Protein AF-A0A7J2U3B1-F1 (afd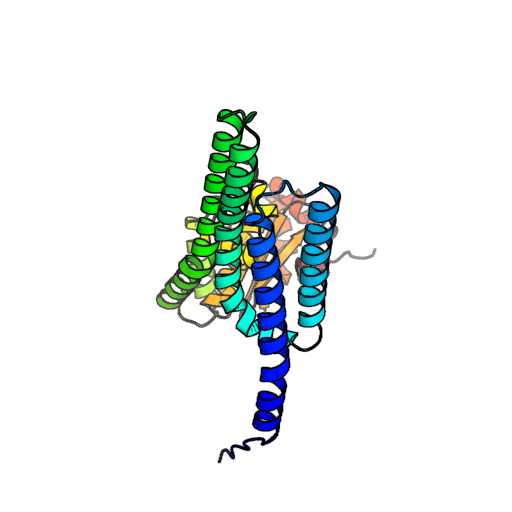b_monomer_lite)

Sequence (311 aa):
MLVYYYNEDILHSLYTCGYNSILCLVLAMSSVLLLVKCLRAKKPLSLKRVFYLVAISIGCSLVLIFGMYSWTGYFLYYAWIRISGAVSYILLITPFVVVATVFVALCKLRTLNWLLISLTLAFLIVLSTLWLELIISINYLYPKYVEEVRARYGEHCSMDIAWAAALEYNRNFHNTYGKPESKPQLYKLIPEELLDSFEAVVRAGACEDFARGLAKLLRDSLGCETRVVSFKTENHAFPEVKVNGTWYVFDLTYTTHDKPVKADEYAEYLHMQCIMNMRFCNIYNAGFNGLIDVTTREDLRAEHGFLITLN

Radius of gyration: 27.18 Å; chains: 1; bounding box: 52×64×77 Å

pLDDT: mean 79.03, std 19.78, range [26.89, 98.88]

InterPro domains:
  IPR002931 Transglutaminase-like [SM00460] (199-254)
  IPR007562 Transglutaminase-like domain [PF04473] (159-271)
  IPR038765 Papain-like cysteine peptidase superfamily [SSF54001] (169-298)

Foldseek 3Di:
DDDDDDDPVVVVVVVVVVPVVVVLVVVVVVLVVVVVVQVPDPDDDDPVVVVVSVVVVVVSVVCVVVVCPDPCVPVCVVVVVVVVVVVLVCVLCVLVVVLVVVVVVVVVVVPDDVVVSVVSVVVSVVVSVVSVVLCCQQVPVLVVLLVVLCVVQNQADDFVSLLVVLLVLLVQAAECPPHPDDDPPCLVVDPPVSLLSNLLRVRYYHQQSSQSNSQVSCCSNHVWDKFKKDQPVDGHIFMWTDHPNWIWTSRCPPQQVPHIDTQQCQLVSLVVVCVVPVVSVVVSVSLLVFMATPVPRDTCSVVNNSDDPPD

Secondary structure (DSSP, 8-state):
-------THHHHHHHHHHHHHHHHHHHHHHHHHHHHHHHH-SSPPPHHHHHHHHHHHHHHHHHHHHHTSSS-HHHHHHHHHHHHHHHHHHHHHHHHHHHHHHHHHHHTTS---HHHHHHHHHHHHHHHHHHHHHHHIIIIIHHHHHHHHHHHH-SS--HHHHHHHHHHHHHT-EE-TTSS-PPPGGGGGS-HHHHHHHHHHH-EESHHHHHHHHHHHHHHHH--EEEEEEESSSS-EEEEEEETTEEEE--TTTT-SSS-EEGGGHHHHHHHHHHH-GGGHHHHHHHHH-EEETTT--B-TTTTT------

Structure (mmCIF, N/CA/C/O backbone):
data_AF-A0A7J2U3B1-F1
#
_entry.id   AF-A0A7J2U3B1-F1
#
loop_
_atom_site.group_PDB
_atom_site.id
_atom_site.type_symbol
_atom_site.label_atom_id
_atom_site.label_alt_id
_atom_site.label_comp_id
_atom_site.label_asym_id
_atom_site.label_entity_id
_atom_site.label_seq_id
_atom_site.pdbx_PDB_ins_code
_atom_site.Cartn_x
_atom_site.Cartn_y
_atom_site.Cartn_z
_atom_site.occupancy
_atom_site.B_iso_or_equiv
_atom_site.auth_seq_id
_atom_site.auth_comp_id
_atom_site.auth_asym_id
_atom_site.auth_atom_id
_atom_site.pdbx_PDB_model_num
ATOM 1 N N . MET A 1 1 ? -7.111 -41.812 -6.763 1.00 33.47 1 MET A N 1
ATOM 2 C CA . MET A 1 1 ? -6.956 -42.830 -5.704 1.00 33.47 1 MET A CA 1
ATOM 3 C C . MET A 1 1 ? -6.296 -42.127 -4.522 1.00 33.47 1 MET A C 1
ATOM 5 O O . MET A 1 1 ? -5.095 -41.917 -4.551 1.00 33.47 1 MET A O 1
ATOM 9 N N . LEU A 1 2 ? -7.099 -41.613 -3.586 1.00 26.89 2 LEU A N 1
ATOM 10 C CA . LEU A 1 2 ? -6.647 -40.867 -2.403 1.00 26.89 2 LEU A CA 1
ATOM 11 C C . LEU A 1 2 ? -6.951 -41.734 -1.181 1.00 26.89 2 LEU A C 1
ATOM 13 O O . LEU A 1 2 ? -8.112 -42.040 -0.921 1.00 26.89 2 LEU A O 1
ATOM 17 N N . VAL A 1 3 ? -5.902 -42.171 -0.491 1.00 29.64 3 VAL A N 1
ATOM 18 C CA . VAL A 1 3 ? -5.986 -42.929 0.760 1.00 29.64 3 VAL A CA 1
ATOM 19 C C . VAL A 1 3 ? -5.893 -41.929 1.910 1.00 29.64 3 VAL A C 1
ATOM 21 O O . VAL A 1 3 ? -4.884 -41.242 2.048 1.00 29.64 3 VAL A O 1
ATOM 24 N N . TYR A 1 4 ? -6.951 -41.834 2.715 1.00 32.91 4 TYR A N 1
ATOM 25 C CA . TYR A 1 4 ? -6.947 -41.113 3.987 1.00 32.91 4 TYR A CA 1
ATOM 26 C C . TYR A 1 4 ? -6.344 -42.014 5.071 1.00 32.91 4 TYR A C 1
ATOM 28 O O . TYR A 1 4 ? -6.918 -43.048 5.404 1.00 32.91 4 TYR A O 1
ATOM 36 N N . TYR A 1 5 ? -5.209 -41.605 5.637 1.00 35.72 5 TYR A N 1
ATOM 37 C CA . TYR A 1 5 ? -4.710 -42.115 6.914 1.00 35.72 5 TYR A CA 1
ATOM 38 C C . TYR A 1 5 ? -5.288 -41.241 8.035 1.00 35.72 5 TYR A C 1
ATOM 40 O O . TYR A 1 5 ? -4.994 -40.049 8.108 1.00 35.72 5 TYR A O 1
ATOM 48 N N . TYR A 1 6 ? -6.125 -41.825 8.894 1.00 36.41 6 TYR A N 1
ATOM 49 C CA . TYR A 1 6 ? -6.551 -41.216 10.155 1.00 36.41 6 TYR A CA 1
ATOM 50 C C . TYR A 1 6 ? -5.581 -41.684 11.245 1.00 36.41 6 TYR A C 1
ATOM 52 O O . TYR A 1 6 ? -5.402 -42.886 11.426 1.00 36.41 6 TYR A O 1
ATOM 60 N N . ASN A 1 7 ? -4.913 -40.741 11.914 1.00 38.94 7 ASN A N 1
ATOM 61 C CA . ASN A 1 7 ? -3.860 -41.021 12.889 1.00 38.94 7 ASN A CA 1
ATOM 62 C C . ASN A 1 7 ? -4.439 -41.074 14.319 1.00 38.94 7 ASN A C 1
ATOM 64 O O . ASN A 1 7 ? -5.060 -40.107 14.771 1.00 38.94 7 ASN A O 1
ATOM 68 N N . GLU A 1 8 ? -4.237 -42.191 15.026 1.00 40.75 8 GLU A N 1
ATOM 69 C CA . GLU A 1 8 ? -4.731 -42.440 16.394 1.00 40.75 8 GLU A CA 1
ATOM 70 C C . GLU A 1 8 ? -4.106 -41.511 17.458 1.00 40.75 8 GLU A C 1
ATOM 72 O O . GLU A 1 8 ? -4.664 -41.339 18.544 1.00 40.75 8 GLU A O 1
ATOM 77 N N . ASP A 1 9 ? -3.023 -40.804 17.119 1.00 45.31 9 ASP A N 1
ATOM 78 C CA . ASP A 1 9 ? -2.354 -39.830 17.995 1.00 45.31 9 ASP A CA 1
ATOM 79 C C . ASP A 1 9 ? -3.251 -38.644 18.404 1.00 45.31 9 ASP A C 1
ATOM 81 O O . ASP A 1 9 ? -3.069 -38.041 19.467 1.00 45.31 9 ASP A O 1
ATOM 85 N N . ILE A 1 10 ? -4.267 -38.318 17.595 1.00 44.78 10 ILE A N 1
ATOM 86 C CA . ILE A 1 10 ? -5.185 -37.200 17.864 1.00 44.78 10 ILE A CA 1
ATOM 87 C C . ILE A 1 10 ? -6.075 -37.502 19.078 1.00 44.78 10 ILE A C 1
ATOM 89 O O . ILE A 1 10 ? -6.339 -36.609 19.885 1.00 44.78 10 ILE A O 1
ATOM 93 N N . LEU A 1 11 ? -6.496 -38.758 19.271 1.00 41.59 11 LEU A N 1
ATOM 94 C CA . LEU A 1 11 ? -7.359 -39.117 20.400 1.00 41.59 11 LEU A CA 1
ATOM 95 C C . LEU A 1 11 ? -6.595 -39.132 21.731 1.00 41.59 11 LEU A C 1
ATOM 97 O O . LEU A 1 11 ? -7.136 -38.706 22.754 1.00 41.59 11 LEU A O 1
ATOM 101 N N . HIS A 1 12 ? -5.327 -39.553 21.720 1.00 43.69 12 HIS A N 1
ATOM 102 C CA . HIS A 1 12 ? -4.487 -39.549 22.920 1.00 43.69 12 HIS A CA 1
ATOM 103 C C . HIS A 1 12 ? -4.041 -38.124 23.310 1.00 43.69 12 HIS A C 1
ATOM 105 O O . HIS A 1 12 ? -3.874 -37.824 24.496 1.00 43.69 12 HIS A O 1
ATOM 111 N N . SER A 1 13 ? -3.912 -37.218 22.332 1.00 44.34 13 SER A N 1
ATOM 112 C CA . SER A 1 13 ? -3.657 -35.788 22.557 1.00 44.34 13 SER A CA 1
ATOM 113 C C . SER A 1 13 ? -4.877 -35.059 23.135 1.00 44.34 13 SER A C 1
ATOM 115 O O . SER A 1 13 ? -4.743 -34.274 24.074 1.00 44.34 13 SER A O 1
ATOM 117 N N . LEU A 1 14 ? -6.090 -35.374 22.665 1.00 40.50 14 LEU A N 1
ATOM 118 C CA . LEU A 1 14 ? -7.329 -34.796 23.203 1.00 40.50 14 LEU A CA 1
ATOM 119 C C . LEU A 1 14 ? -7.565 -35.178 24.676 1.00 40.50 14 LEU A C 1
ATOM 121 O O . LEU A 1 14 ? -8.059 -34.357 25.451 1.00 40.50 14 LEU A O 1
ATOM 125 N N . TYR A 1 15 ? -7.152 -36.383 25.085 1.00 38.81 15 TYR A N 1
ATOM 126 C CA . TYR A 1 15 ? -7.323 -36.870 26.458 1.00 38.81 15 TYR A CA 1
ATOM 127 C C . TYR A 1 15 ? -6.401 -36.187 27.481 1.00 38.81 15 TYR A C 1
ATOM 129 O O . TYR A 1 15 ? -6.798 -35.981 28.629 1.00 38.81 15 TYR A O 1
ATOM 137 N N . THR A 1 16 ? -5.197 -35.772 27.082 1.00 44.34 16 THR A N 1
ATOM 138 C CA . THR A 1 16 ? -4.272 -35.023 27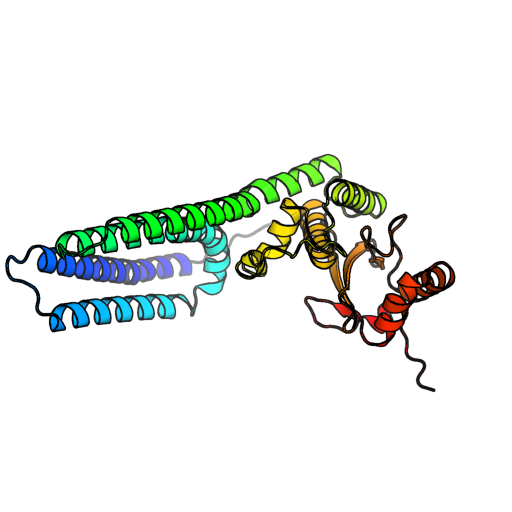.955 1.00 44.34 16 THR A CA 1
ATOM 139 C C . THR A 1 16 ? -4.530 -33.509 27.930 1.00 44.34 16 THR A C 1
ATOM 141 O O . THR A 1 16 ? -4.183 -32.806 28.882 1.00 44.34 16 THR A O 1
ATOM 144 N N . CYS A 1 17 ? -5.231 -33.005 26.906 1.00 41.72 17 CYS A N 1
ATOM 145 C CA . CYS A 1 17 ? -5.584 -31.590 26.729 1.00 41.72 17 CYS A CA 1
ATOM 146 C C . CYS A 1 17 ? -6.664 -31.082 27.710 1.00 41.72 17 CYS A C 1
ATOM 148 O O . CYS A 1 17 ? -6.666 -29.905 28.091 1.00 41.72 17 CYS A O 1
ATOM 150 N N . GLY A 1 18 ? -7.571 -31.961 28.152 1.00 45.34 18 GLY A N 1
ATOM 151 C CA . GLY A 1 18 ? -8.643 -31.609 29.092 1.00 45.34 18 GLY A CA 1
ATOM 152 C C . GLY A 1 18 ? -8.153 -31.334 30.518 1.00 45.34 18 GLY A C 1
ATOM 153 O O . GLY A 1 18 ? -8.719 -30.501 31.222 1.00 45.34 18 GLY A O 1
ATOM 154 N N . TYR A 1 19 ? -7.063 -31.975 30.948 1.00 44.53 19 TYR A N 1
ATOM 155 C CA . TYR A 1 19 ? -6.607 -31.893 32.341 1.00 44.53 19 TYR A CA 1
ATOM 156 C C . TYR A 1 19 ? -6.008 -30.522 32.706 1.00 44.53 19 TYR A C 1
ATOM 158 O O . TYR A 1 19 ? -6.269 -30.004 33.792 1.00 44.53 19 TYR A O 1
ATOM 166 N N . ASN A 1 20 ? -5.266 -29.888 31.790 1.00 53.41 20 ASN A N 1
ATOM 167 C CA . ASN A 1 20 ? -4.613 -28.597 32.052 1.00 53.41 20 ASN A CA 1
ATOM 168 C C . ASN A 1 20 ? -5.570 -27.403 31.945 1.00 53.41 20 ASN A C 1
ATOM 170 O O . ASN A 1 20 ? -5.487 -26.461 32.732 1.00 53.41 20 ASN A O 1
ATOM 174 N N . SER A 1 21 ? -6.526 -27.454 31.018 1.00 48.09 21 SER A N 1
ATOM 175 C CA . SER A 1 21 ? -7.525 -26.395 30.838 1.00 48.09 21 SER A CA 1
ATOM 176 C C . SER A 1 21 ? -8.550 -26.374 31.981 1.00 48.09 21 SER A C 1
ATOM 178 O O . SER A 1 21 ? -8.902 -25.296 32.467 1.00 48.09 21 SER A O 1
ATOM 180 N N . ILE A 1 22 ? -8.939 -27.544 32.504 1.00 55.19 22 ILE A N 1
ATOM 181 C CA . ILE A 1 22 ? -9.767 -27.651 33.715 1.00 55.19 22 ILE A CA 1
ATOM 182 C C . ILE A 1 22 ? -9.009 -27.130 34.943 1.00 55.19 22 ILE A C 1
ATOM 184 O O . ILE A 1 22 ? -9.582 -26.381 35.733 1.00 55.19 22 ILE A O 1
ATOM 188 N N . LEU A 1 23 ? -7.718 -27.444 35.093 1.00 58.44 23 LEU A N 1
ATOM 189 C CA . LEU A 1 23 ? -6.915 -26.954 36.218 1.00 58.44 23 LEU A CA 1
ATOM 190 C C . LEU A 1 23 ? -6.775 -25.420 36.205 1.00 58.44 23 LEU A C 1
ATOM 192 O O . LEU A 1 23 ? -6.950 -24.780 37.243 1.00 58.44 23 LEU A O 1
ATOM 196 N N . CYS A 1 24 ? -6.543 -24.811 35.038 1.00 53.81 24 CYS A N 1
ATOM 197 C CA . CYS A 1 24 ? -6.508 -23.353 34.890 1.00 53.81 24 CYS A CA 1
ATOM 198 C C . CYS A 1 24 ? -7.862 -22.699 35.206 1.00 53.81 24 CYS A C 1
ATOM 200 O O . CYS A 1 24 ? -7.901 -21.681 35.901 1.00 53.81 24 CYS A O 1
ATOM 202 N N . LEU A 1 25 ? -8.972 -23.301 34.762 1.00 57.72 25 LEU A N 1
ATOM 203 C CA . LEU A 1 25 ? -10.320 -22.822 35.077 1.00 57.72 25 LEU A CA 1
ATOM 204 C C . LEU A 1 25 ? -10.603 -22.912 36.585 1.00 57.72 25 LEU A C 1
ATOM 206 O O . LEU A 1 25 ? -11.119 -21.965 37.175 1.00 57.72 25 LEU A O 1
ATOM 210 N N . VAL A 1 26 ? -10.208 -24.013 37.233 1.00 65.25 26 VAL A N 1
ATOM 211 C CA . VAL A 1 26 ? -10.354 -24.211 38.683 1.00 65.25 26 VAL A CA 1
ATOM 212 C C . VAL A 1 26 ? -9.531 -23.187 39.464 1.00 65.25 26 VAL A C 1
ATOM 214 O O . VAL A 1 26 ? -10.033 -22.628 40.440 1.00 65.25 26 VAL A O 1
ATOM 217 N N . LEU A 1 27 ? -8.305 -22.879 39.036 1.00 62.38 27 LEU A N 1
ATOM 218 C CA . LEU A 1 27 ? -7.456 -21.875 39.686 1.00 62.38 27 LEU A CA 1
ATOM 219 C C . LEU A 1 27 ? -7.995 -20.446 39.501 1.00 62.38 27 LEU A C 1
ATOM 221 O O . LEU A 1 27 ? -8.006 -19.675 40.462 1.00 62.38 27 LEU A O 1
ATOM 225 N N . ALA A 1 28 ? -8.516 -20.112 38.316 1.00 58.88 28 ALA A N 1
ATOM 226 C CA . ALA A 1 28 ? -9.172 -18.831 38.045 1.00 58.88 28 ALA A CA 1
ATOM 227 C C . ALA A 1 28 ? -10.485 -18.672 38.833 1.00 58.88 28 ALA A C 1
ATOM 229 O O . ALA A 1 28 ? -10.741 -17.634 39.441 1.00 58.88 28 ALA A O 1
ATOM 230 N N . MET A 1 29 ? -11.308 -19.719 38.906 1.00 62.16 29 MET A N 1
ATOM 231 C CA . MET A 1 29 ? -12.520 -19.698 39.727 1.00 62.16 29 MET A CA 1
ATOM 232 C C . MET A 1 29 ? -12.192 -19.621 41.221 1.00 62.16 29 MET A C 1
ATOM 234 O O . MET A 1 29 ? -12.875 -18.918 41.965 1.00 62.16 29 MET A O 1
ATOM 238 N N . SER A 1 30 ? -11.123 -20.287 41.665 1.00 68.06 30 SER A N 1
ATOM 239 C CA . SER A 1 30 ? -10.665 -20.252 43.058 1.00 68.06 30 SER A CA 1
ATOM 240 C C . SER A 1 30 ? -10.160 -18.868 43.464 1.00 68.06 30 SER A C 1
ATOM 242 O O . SER A 1 30 ? -10.481 -18.414 44.563 1.00 68.06 30 SER A O 1
ATOM 244 N N . SER A 1 31 ? -9.435 -18.162 42.587 1.00 59.78 31 SER A N 1
ATOM 245 C CA . SER A 1 31 ? -8.965 -16.795 42.846 1.00 59.78 31 SER A CA 1
ATOM 246 C C . SER A 1 31 ? -10.115 -15.782 42.860 1.00 59.78 31 SER A C 1
ATOM 248 O O . SER A 1 31 ? -10.170 -14.942 43.761 1.00 59.78 31 SER A O 1
ATOM 250 N N . VAL A 1 32 ? -11.101 -15.918 41.964 1.00 62.00 32 VAL A N 1
ATOM 251 C CA . VAL A 1 32 ? -12.338 -15.113 41.974 1.00 62.00 32 VAL A CA 1
ATOM 252 C C . VAL A 1 32 ? -13.172 -15.386 43.229 1.00 62.00 32 VAL A C 1
ATOM 254 O O . VAL A 1 32 ? -13.635 -14.449 43.878 1.00 62.00 32 VAL A O 1
ATOM 257 N N . LEU A 1 33 ? -13.328 -16.648 43.638 1.00 68.00 33 LEU A N 1
ATOM 258 C CA . LEU A 1 33 ? -14.027 -17.010 44.876 1.00 68.00 33 LEU A CA 1
ATOM 259 C C . LEU A 1 33 ? -13.315 -16.464 46.118 1.00 68.00 33 LEU A C 1
ATOM 261 O O . LEU A 1 33 ? -13.983 -16.008 47.050 1.00 68.00 33 LEU A O 1
ATOM 265 N N . LEU A 1 34 ? -11.978 -16.468 46.134 1.00 66.50 34 LEU A N 1
ATOM 266 C CA . LEU A 1 34 ? -11.189 -15.842 47.195 1.00 66.50 34 LEU A CA 1
ATOM 267 C C . LEU A 1 34 ? -11.413 -14.328 47.227 1.00 66.50 34 LEU A C 1
ATOM 269 O O . LEU A 1 34 ? -11.663 -13.777 48.298 1.00 66.50 34 LEU A O 1
ATOM 273 N N . LEU A 1 35 ? -11.410 -13.673 46.063 1.00 59.75 35 LEU A N 1
ATOM 274 C CA . LEU A 1 35 ? -11.682 -12.244 45.929 1.00 59.75 35 LEU A CA 1
ATOM 275 C C . LEU A 1 35 ? -13.090 -11.897 46.441 1.00 59.75 35 LEU A C 1
ATOM 277 O O . LEU A 1 35 ? -13.248 -10.987 47.252 1.00 59.75 35 LEU A O 1
ATOM 281 N N . VAL A 1 36 ? -14.110 -12.668 46.052 1.00 67.00 36 VAL A N 1
ATOM 282 C CA . VAL A 1 36 ? -15.505 -12.486 46.492 1.00 67.00 36 VAL A CA 1
ATOM 283 C C . VAL A 1 36 ? -15.655 -12.715 47.998 1.00 67.00 36 VAL A C 1
ATOM 285 O O . VAL A 1 36 ? -16.331 -11.936 48.674 1.00 67.00 36 VAL A O 1
ATOM 288 N N . LYS A 1 37 ? -15.003 -13.742 48.562 1.00 69.75 37 LYS A N 1
ATOM 289 C CA . LYS A 1 37 ? -14.991 -13.981 50.016 1.00 69.75 37 LYS A CA 1
ATOM 290 C C . LYS A 1 37 ? -14.299 -12.845 50.769 1.00 69.75 37 LYS A C 1
ATOM 292 O O . LYS A 1 37 ? -14.806 -12.408 51.800 1.00 69.75 37 LYS A O 1
ATOM 297 N N . CYS A 1 38 ? -13.196 -12.324 50.237 1.00 59.78 38 CYS A N 1
ATOM 298 C CA . CYS A 1 38 ? -12.503 -11.163 50.787 1.00 59.78 38 CYS A CA 1
ATOM 299 C C . CYS A 1 38 ? -13.372 -9.896 50.732 1.00 59.78 38 CYS A C 1
ATOM 301 O O . CYS A 1 38 ? -13.425 -9.162 51.714 1.00 59.78 38 CYS A O 1
ATOM 303 N N . LEU A 1 39 ? -14.110 -9.673 49.642 1.00 58.22 39 LEU A N 1
ATOM 304 C CA . LEU A 1 39 ? -15.015 -8.528 49.486 1.00 58.22 39 LEU A CA 1
ATOM 305 C C . LEU A 1 39 ? -16.266 -8.606 50.378 1.00 58.22 39 LEU A C 1
ATOM 307 O O . LEU A 1 39 ? -16.822 -7.565 50.727 1.00 58.22 39 LEU A O 1
ATOM 311 N N . ARG A 1 40 ? -16.706 -9.813 50.762 1.00 65.94 40 ARG A N 1
ATOM 312 C CA . ARG A 1 40 ? -17.825 -10.032 51.702 1.00 65.94 40 ARG A CA 1
ATOM 313 C C . ARG A 1 40 ? -17.421 -9.979 53.176 1.00 65.94 40 ARG A C 1
ATOM 315 O O . ARG A 1 40 ? -18.297 -9.969 54.042 1.00 65.94 40 ARG A O 1
ATOM 322 N N . ALA A 1 41 ? -16.129 -9.957 53.493 1.00 69.00 41 ALA A N 1
ATOM 323 C CA . ALA A 1 41 ? -15.685 -9.865 54.876 1.00 69.00 41 ALA A CA 1
ATOM 324 C C . ALA A 1 41 ? -16.062 -8.491 55.461 1.00 69.00 41 ALA A C 1
ATOM 326 O O . ALA A 1 41 ? -15.639 -7.453 54.964 1.00 69.00 41 ALA A O 1
ATOM 327 N N . LYS A 1 42 ? -16.834 -8.477 56.558 1.00 64.94 42 LYS A N 1
ATOM 328 C CA . LYS A 1 42 ? -17.270 -7.242 57.248 1.00 64.94 42 LYS A CA 1
ATOM 329 C C . LYS A 1 42 ? -16.123 -6.428 57.867 1.00 64.94 42 LYS A C 1
ATOM 331 O O . LYS A 1 42 ? -16.347 -5.302 58.298 1.00 64.94 42 LYS A O 1
ATOM 336 N N . LYS A 1 43 ? -14.911 -6.987 57.949 1.00 69.38 43 LYS A N 1
ATOM 337 C CA . LYS A 1 43 ? -13.733 -6.281 58.464 1.00 69.38 43 LYS A CA 1
ATOM 338 C C . LYS A 1 43 ? -12.968 -5.634 57.306 1.00 69.38 43 LYS A C 1
ATOM 340 O O . LYS A 1 43 ? -12.738 -6.319 56.309 1.00 69.38 43 LYS A O 1
ATOM 345 N N . PRO A 1 44 ? -12.530 -4.369 57.440 1.00 65.38 44 PRO A N 1
ATOM 346 C CA . PRO A 1 44 ? -11.702 -3.733 56.426 1.00 65.38 44 PRO A CA 1
ATOM 347 C C . PRO A 1 44 ? -10.436 -4.569 56.204 1.00 65.38 44 PRO A C 1
ATOM 349 O O . PRO A 1 44 ? -9.729 -4.924 57.151 1.00 65.38 44 PRO A O 1
ATOM 352 N N . LEU A 1 45 ? -10.182 -4.937 54.947 1.00 68.25 45 LEU A N 1
ATOM 353 C CA . LEU A 1 45 ? -8.958 -5.628 54.552 1.00 68.25 45 LEU A CA 1
ATOM 354 C C . LEU A 1 45 ? -7.769 -4.714 54.836 1.00 68.25 45 LEU A C 1
ATOM 356 O O . LEU A 1 45 ? -7.763 -3.551 54.438 1.00 68.25 45 LEU A O 1
ATOM 360 N N . SER A 1 46 ? -6.745 -5.242 55.507 1.00 79.38 46 SER A N 1
ATOM 361 C CA . SER A 1 46 ? -5.502 -4.496 55.657 1.00 79.38 46 SER A CA 1
ATOM 362 C C . SER A 1 46 ? -4.855 -4.296 54.286 1.00 79.38 46 SER A C 1
ATOM 364 O O . SER A 1 46 ? -4.864 -5.200 53.447 1.00 79.38 46 SER A O 1
ATOM 366 N N . LEU A 1 47 ? -4.252 -3.125 54.073 1.00 64.56 47 LEU A N 1
ATOM 367 C CA . LEU A 1 47 ? -3.596 -2.748 52.817 1.00 64.56 47 LEU A CA 1
ATOM 368 C C . LEU A 1 47 ? -2.602 -3.821 52.325 1.00 64.56 47 LEU A C 1
ATOM 370 O O . LEU A 1 47 ? -2.533 -4.118 51.137 1.00 64.56 47 LEU A O 1
ATOM 374 N N . LYS A 1 48 ? -1.906 -4.486 53.260 1.00 68.06 48 LYS A N 1
ATOM 375 C CA . LYS A 1 48 ? -0.991 -5.602 52.973 1.00 68.06 48 LYS A CA 1
ATOM 376 C C . LYS A 1 48 ? -1.691 -6.773 52.274 1.00 68.06 48 LYS A C 1
ATOM 378 O O . LYS A 1 48 ? -1.144 -7.328 51.330 1.00 68.06 48 LYS A O 1
ATOM 383 N N . ARG A 1 49 ? -2.903 -7.144 52.700 1.00 70.69 49 ARG A N 1
ATOM 384 C CA . ARG A 1 49 ? -3.662 -8.252 52.089 1.00 70.69 49 ARG A CA 1
ATOM 385 C C . ARG A 1 49 ? -4.143 -7.911 50.683 1.00 70.69 49 ARG A C 1
ATOM 387 O O . ARG A 1 49 ? -4.166 -8.794 49.835 1.00 70.69 49 ARG A O 1
ATOM 394 N N . VAL A 1 50 ? -4.475 -6.645 50.431 1.00 68.75 50 VAL A N 1
ATOM 395 C CA . VAL A 1 50 ? -4.826 -6.169 49.084 1.00 68.75 50 VAL A CA 1
ATOM 396 C C . VAL A 1 50 ? -3.617 -6.282 48.156 1.00 68.75 50 VAL A C 1
ATOM 398 O O . VAL A 1 50 ? -3.738 -6.856 47.080 1.00 68.75 50 VAL A O 1
ATOM 401 N N . PHE A 1 51 ? -2.439 -5.843 48.606 1.00 67.56 51 PHE A N 1
ATOM 402 C CA . PHE A 1 51 ? -1.196 -5.979 47.840 1.00 67.56 51 PHE A CA 1
ATOM 403 C C . PHE A 1 51 ? -0.854 -7.436 47.506 1.00 67.56 51 PHE A C 1
ATOM 405 O O . PHE A 1 51 ? -0.522 -7.733 46.363 1.00 67.56 51 PHE A O 1
ATOM 412 N N . TYR A 1 52 ? -0.994 -8.357 48.466 1.00 72.94 52 TYR A N 1
ATOM 413 C CA . TYR A 1 52 ? -0.764 -9.785 48.216 1.00 72.94 52 TYR A CA 1
ATOM 414 C C . TYR A 1 52 ? -1.736 -10.369 47.187 1.00 72.94 52 TYR A C 1
ATOM 416 O O . TYR A 1 52 ? -1.318 -11.123 46.313 1.00 72.94 52 TYR A O 1
ATOM 424 N N . LEU A 1 53 ? -3.019 -10.005 47.254 1.00 66.94 53 LEU A N 1
ATOM 425 C CA . LEU A 1 53 ? -4.018 -10.478 46.292 1.00 66.94 53 LEU A CA 1
ATOM 426 C C . LEU A 1 53 ? -3.745 -9.951 44.878 1.00 66.94 53 LEU A C 1
ATOM 428 O O . LEU A 1 53 ? -3.857 -10.707 43.915 1.00 66.94 53 LEU A O 1
ATOM 432 N N . VAL A 1 54 ? -3.330 -8.688 44.756 1.00 67.62 54 VAL A N 1
ATOM 433 C CA . VAL A 1 54 ? -2.940 -8.091 43.470 1.00 67.62 54 VAL A CA 1
ATOM 434 C C . VAL A 1 54 ? -1.687 -8.770 42.912 1.00 67.62 54 VAL A C 1
ATOM 436 O O . VAL A 1 54 ? -1.678 -9.160 41.748 1.00 67.62 54 VAL A O 1
ATOM 439 N N . ALA A 1 55 ? -0.662 -8.993 43.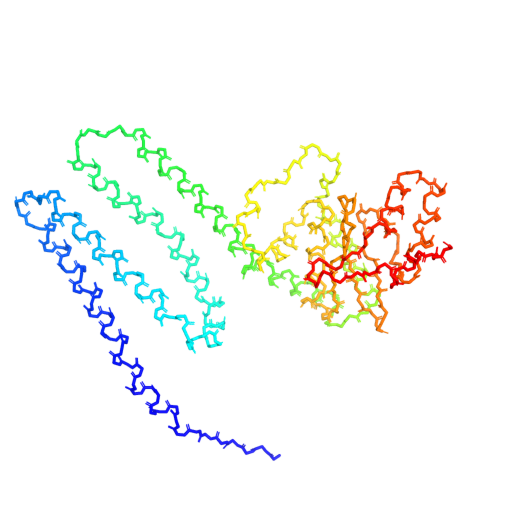738 1.00 68.88 55 ALA A N 1
ATOM 440 C CA . ALA A 1 55 ? 0.574 -9.651 43.314 1.00 68.88 55 ALA A CA 1
ATOM 441 C C . ALA A 1 55 ? 0.342 -11.097 42.840 1.00 68.88 55 ALA A C 1
ATOM 443 O O . ALA A 1 55 ? 0.869 -11.494 41.803 1.00 68.88 55 ALA A O 1
ATOM 444 N N . ILE A 1 56 ? -0.494 -11.866 43.549 1.00 72.38 56 ILE A N 1
ATOM 445 C CA . ILE A 1 56 ? -0.869 -13.232 43.146 1.00 72.38 56 ILE A CA 1
ATOM 446 C C . ILE A 1 56 ? -1.649 -13.208 41.826 1.00 72.38 56 ILE A C 1
ATOM 448 O O . ILE A 1 56 ? -1.365 -14.003 40.935 1.00 72.38 56 ILE A O 1
ATOM 452 N N . SER A 1 57 ? -2.583 -12.266 41.661 1.00 65.69 57 SER A N 1
ATOM 453 C CA . SER A 1 57 ? -3.346 -12.117 40.416 1.00 65.69 57 SER A CA 1
ATOM 454 C C . SER A 1 57 ? -2.442 -11.812 39.217 1.00 65.69 57 SER A C 1
ATOM 456 O O . SER A 1 57 ? -2.614 -12.404 38.150 1.00 65.69 57 SER A O 1
ATOM 458 N N . ILE A 1 58 ? -1.465 -10.917 39.387 1.00 66.00 58 ILE A N 1
ATOM 459 C CA . ILE A 1 58 ? -0.498 -10.565 38.339 1.00 66.00 58 ILE A CA 1
ATOM 460 C C . ILE A 1 58 ? 0.403 -11.766 38.024 1.00 66.00 58 ILE A C 1
ATOM 462 O O . ILE A 1 58 ? 0.561 -12.117 36.857 1.00 66.00 58 ILE A O 1
ATOM 466 N N . GLY A 1 59 ? 0.930 -12.448 39.046 1.00 71.06 59 GLY A N 1
ATOM 467 C CA . GLY A 1 59 ? 1.783 -13.627 38.873 1.00 71.06 59 GLY A CA 1
ATOM 468 C C . GLY A 1 59 ? 1.083 -14.768 38.130 1.00 71.06 59 GLY A C 1
ATOM 469 O O . GLY A 1 59 ? 1.636 -15.312 37.177 1.00 71.06 59 GLY A O 1
ATOM 470 N N . CYS A 1 60 ? -0.164 -15.084 38.495 1.00 64.62 60 CYS A N 1
ATOM 471 C CA . CYS A 1 60 ? -0.960 -16.092 37.791 1.00 64.62 60 CYS A CA 1
ATOM 472 C C . CYS A 1 60 ? -1.242 -15.698 36.333 1.00 64.62 60 CYS A C 1
ATOM 474 O O . CYS A 1 60 ? -1.215 -16.559 35.456 1.00 64.62 60 CYS A O 1
ATOM 476 N N . SER A 1 61 ? -1.465 -14.409 36.061 1.00 62.47 61 SER A N 1
ATOM 477 C CA . SER A 1 61 ? -1.704 -13.913 34.699 1.00 62.47 61 SER A CA 1
ATOM 478 C C . SER A 1 61 ? -0.458 -14.051 33.820 1.00 62.47 61 SER A C 1
ATOM 480 O O . SER A 1 61 ? -0.558 -14.485 32.677 1.00 62.47 61 SER A O 1
ATOM 482 N N . LEU A 1 62 ? 0.728 -13.757 34.358 1.00 63.34 62 LEU A N 1
ATOM 483 C CA . LEU A 1 62 ? 1.988 -13.871 33.619 1.00 63.34 62 LEU A CA 1
ATOM 484 C C . LEU A 1 62 ? 2.346 -15.329 33.298 1.00 63.34 62 LEU A C 1
ATOM 486 O O . LEU A 1 62 ? 2.753 -15.619 32.178 1.00 63.34 62 LEU A O 1
ATOM 490 N N . VAL A 1 63 ? 2.140 -16.261 34.233 1.00 65.44 63 VAL A N 1
ATOM 491 C CA . VAL A 1 63 ? 2.389 -17.696 33.990 1.00 65.44 63 VAL A CA 1
ATOM 492 C C . VAL A 1 63 ? 1.480 -18.248 32.886 1.00 65.44 63 VAL A C 1
ATOM 494 O O . VAL A 1 63 ? 1.939 -19.034 32.059 1.00 65.44 63 VAL A O 1
ATOM 497 N N . LEU A 1 64 ? 0.222 -17.799 32.821 1.00 57.56 64 LEU A N 1
ATOM 498 C CA . LEU A 1 64 ? -0.698 -18.156 31.735 1.00 57.56 64 LEU A CA 1
ATOM 499 C C . LEU A 1 64 ? -0.227 -17.603 30.387 1.00 57.56 64 LEU A C 1
ATOM 501 O O . LEU A 1 64 ? -0.232 -18.331 29.400 1.00 57.56 64 LEU A O 1
ATOM 505 N N . ILE A 1 65 ? 0.235 -16.350 30.356 1.00 56.53 65 ILE A N 1
ATOM 506 C CA . ILE A 1 65 ? 0.761 -15.724 29.138 1.00 56.53 65 ILE A CA 1
ATOM 507 C C . ILE A 1 65 ? 1.976 -16.504 28.625 1.00 56.53 65 ILE A C 1
ATOM 509 O O . ILE A 1 65 ? 1.986 -16.904 27.468 1.00 56.53 65 ILE A O 1
ATOM 513 N N . PHE A 1 66 ? 2.963 -16.800 29.474 1.00 56.22 66 PHE A N 1
ATOM 514 C CA . PHE A 1 66 ? 4.185 -17.490 29.042 1.00 56.22 66 PHE A CA 1
ATOM 515 C C . PHE A 1 66 ? 3.976 -18.976 28.714 1.00 56.22 66 PHE A C 1
ATOM 517 O O . PHE A 1 66 ? 4.608 -19.490 27.793 1.00 56.22 66 PHE A O 1
ATOM 524 N N . GLY A 1 67 ? 3.065 -19.667 29.408 1.00 57.41 67 GLY A N 1
ATOM 525 C CA . GLY A 1 67 ? 2.742 -21.071 29.130 1.00 57.41 67 GLY A CA 1
ATOM 526 C C . GLY A 1 67 ? 2.042 -21.294 27.784 1.00 57.41 67 GLY A C 1
ATOM 527 O O . GLY A 1 67 ? 2.158 -22.369 27.204 1.00 57.41 67 GLY A O 1
ATOM 528 N N . MET A 1 68 ? 1.358 -20.276 27.252 1.00 51.38 68 MET A N 1
ATOM 529 C CA . MET A 1 68 ? 0.639 -20.349 25.974 1.00 51.38 68 MET A CA 1
ATOM 530 C C . MET A 1 68 ? 1.529 -20.145 24.736 1.00 51.38 68 MET A C 1
ATOM 532 O O . MET A 1 68 ? 1.043 -20.320 23.618 1.00 51.38 68 MET A O 1
ATOM 536 N N . TYR A 1 69 ? 2.811 -19.800 24.899 1.00 48.53 69 TYR A N 1
ATOM 537 C CA . TYR A 1 69 ? 3.672 -19.391 23.781 1.00 48.53 69 TYR A CA 1
ATOM 538 C C . TYR A 1 69 ? 4.489 -20.513 23.113 1.00 48.53 69 TYR A C 1
ATOM 540 O O . TYR A 1 69 ? 4.972 -20.293 22.006 1.00 48.53 69 TYR A O 1
ATOM 548 N N . SER A 1 70 ? 4.675 -21.700 23.711 1.00 59.44 70 SER A N 1
ATOM 549 C CA . SER A 1 70 ? 5.752 -22.596 23.238 1.00 59.44 70 SER A CA 1
ATOM 550 C C . SER A 1 70 ? 5.386 -23.646 22.181 1.00 59.44 70 SER A C 1
ATOM 552 O O . SER A 1 70 ? 6.272 -24.011 21.421 1.00 59.44 70 SER A O 1
ATOM 554 N N . TRP A 1 71 ? 4.140 -24.116 22.048 1.00 47.94 71 TRP A N 1
ATOM 555 C CA . TRP A 1 71 ? 3.801 -25.186 21.070 1.00 47.94 71 TRP A CA 1
ATOM 556 C C . TRP A 1 71 ? 2.487 -24.977 20.307 1.00 47.94 71 TRP A C 1
ATOM 558 O O . TRP A 1 71 ? 2.132 -25.691 19.374 1.00 47.94 71 TRP A O 1
ATOM 568 N N . THR A 1 72 ? 1.786 -23.923 20.678 1.00 49.69 72 THR A N 1
ATOM 569 C CA . THR A 1 72 ? 0.477 -23.520 20.197 1.00 49.69 72 THR A CA 1
ATOM 570 C C . THR A 1 72 ? 0.559 -22.606 18.972 1.00 49.69 72 THR A C 1
ATOM 572 O O . THR A 1 72 ? -0.471 -22.292 18.402 1.00 49.69 72 THR A O 1
ATOM 575 N N . GLY A 1 73 ? 1.746 -22.176 18.533 1.00 50.19 73 GLY A N 1
ATOM 576 C CA . GLY A 1 73 ? 1.905 -21.085 17.558 1.00 50.19 73 GLY A CA 1
ATOM 577 C C . GLY A 1 73 ? 1.241 -21.314 16.194 1.00 50.19 73 GLY A C 1
ATOM 578 O O . GLY A 1 73 ? 0.701 -20.377 15.618 1.00 50.19 73 GLY A O 1
ATOM 579 N N . TYR A 1 74 ? 1.201 -22.553 15.699 1.00 43.28 74 TYR A N 1
ATOM 580 C CA . TYR A 1 74 ? 0.674 -22.839 14.358 1.00 43.28 74 TYR A CA 1
ATOM 581 C C . TYR A 1 74 ? -0.855 -23.017 14.335 1.00 43.28 74 TYR A C 1
ATOM 583 O O . TYR A 1 74 ? -1.539 -22.490 13.462 1.00 43.28 74 TYR A O 1
ATOM 591 N N . PHE A 1 75 ? -1.419 -23.699 15.339 1.00 48.22 75 PHE A N 1
ATOM 592 C CA . PHE A 1 75 ? -2.874 -23.843 15.487 1.00 48.22 75 PHE A CA 1
ATOM 593 C C . PHE A 1 75 ? -3.507 -22.579 16.093 1.00 48.22 75 PHE A C 1
ATOM 595 O O . PHE A 1 75 ? -4.614 -22.190 15.716 1.00 48.22 75 PHE A O 1
ATOM 602 N N . LEU A 1 76 ? -2.773 -21.875 16.967 1.00 49.97 76 LEU A N 1
ATOM 603 C CA . LEU A 1 76 ? -3.134 -20.529 17.384 1.00 49.97 76 LEU A CA 1
ATOM 604 C C . LEU A 1 76 ? -3.028 -19.547 16.238 1.00 49.97 76 LEU A C 1
ATOM 606 O O . LEU A 1 76 ? -3.832 -18.662 16.276 1.00 49.97 76 LEU A O 1
ATOM 610 N N . TYR A 1 77 ? -2.191 -19.650 15.207 1.00 46.88 77 TYR A N 1
ATOM 611 C CA . TYR A 1 77 ? -2.234 -18.656 14.117 1.00 46.88 77 TYR A CA 1
ATOM 612 C C . TYR A 1 77 ? -3.638 -18.542 13.480 1.00 46.88 77 TYR A C 1
ATOM 614 O O . TYR A 1 77 ? -4.212 -17.456 13.392 1.00 46.88 77 TYR A O 1
ATOM 622 N N . TYR A 1 78 ? -4.262 -19.681 13.162 1.00 48.22 78 TYR A N 1
ATOM 623 C CA . TYR A 1 78 ? -5.629 -19.721 12.628 1.00 48.22 78 TYR A CA 1
ATOM 624 C C . TYR A 1 78 ? -6.706 -19.463 13.687 1.00 48.22 78 TYR A C 1
ATOM 626 O O . TYR A 1 78 ? -7.693 -18.772 13.415 1.00 48.22 78 TYR A O 1
ATOM 634 N N . ALA A 1 79 ? -6.529 -19.972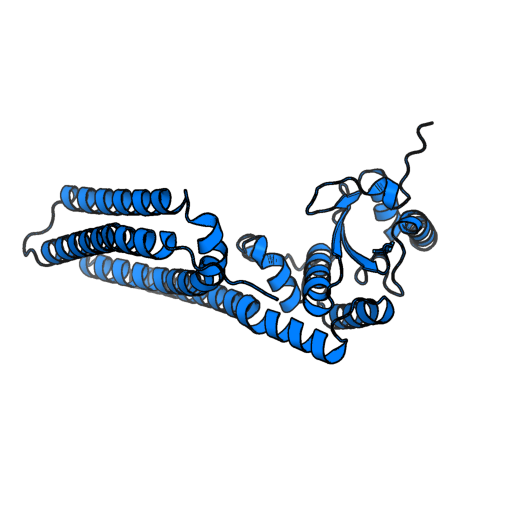 14.910 1.00 50.34 79 ALA A N 1
ATOM 635 C CA . ALA A 1 79 ? -7.440 -19.655 16.003 1.00 50.34 79 ALA A CA 1
ATOM 636 C C . ALA A 1 79 ? -7.306 -18.192 16.454 1.00 50.34 79 ALA A C 1
ATOM 638 O O . ALA A 1 79 ? -8.298 -17.639 16.879 1.00 50.34 79 ALA A O 1
ATOM 639 N N . TRP A 1 80 ? -6.151 -17.544 16.297 1.00 45.84 80 TRP A N 1
ATOM 640 C CA . TRP A 1 80 ? -5.791 -16.160 16.639 1.00 45.84 80 TRP A CA 1
ATOM 641 C C . TRP A 1 80 ? -6.356 -15.178 15.639 1.00 45.84 80 TRP A C 1
ATOM 643 O O . TRP A 1 80 ? -6.687 -14.087 16.044 1.00 45.84 80 TRP A O 1
ATOM 653 N N . ILE A 1 81 ? -6.589 -15.552 14.383 1.00 47.62 81 ILE A N 1
ATOM 654 C CA . ILE A 1 81 ? -7.375 -14.708 13.468 1.00 47.62 81 ILE A CA 1
ATOM 655 C C . ILE A 1 81 ? -8.856 -14.650 13.899 1.00 47.62 81 ILE A C 1
ATOM 657 O O . ILE A 1 81 ? -9.522 -13.638 13.709 1.00 47.62 81 ILE A O 1
ATOM 661 N N . ARG A 1 82 ? -9.395 -15.699 14.542 1.00 47.22 82 ARG A N 1
ATOM 662 C CA . ARG A 1 82 ? -10.764 -15.675 15.108 1.00 47.22 82 ARG A CA 1
ATOM 663 C C . ARG A 1 82 ? -10.820 -15.178 16.556 1.00 47.22 82 ARG A C 1
ATOM 665 O O . ARG A 1 82 ? -11.750 -14.475 16.948 1.00 47.22 82 ARG A O 1
ATOM 672 N N . ILE A 1 83 ? -9.815 -15.528 17.350 1.00 48.81 83 ILE A N 1
ATOM 673 C CA . ILE A 1 83 ? -9.588 -15.063 18.714 1.00 48.81 83 ILE A CA 1
ATOM 674 C C . ILE A 1 83 ? -9.153 -13.605 18.669 1.00 48.81 83 ILE A C 1
ATOM 676 O O . ILE A 1 83 ? -9.475 -12.923 19.612 1.00 48.81 83 ILE A O 1
ATOM 680 N N . SER A 1 84 ? -8.548 -13.060 17.611 1.00 50.03 84 SER A N 1
ATOM 681 C CA . SER A 1 84 ? -8.266 -11.623 17.496 1.00 50.03 84 SER A CA 1
ATOM 682 C C . SER A 1 84 ? -9.563 -10.844 17.450 1.00 50.03 84 SER A C 1
ATOM 684 O O . SER A 1 84 ? -9.636 -9.816 18.098 1.00 50.03 84 SER A O 1
ATOM 686 N N . GLY A 1 85 ? -10.624 -11.358 16.823 1.00 51.91 85 GLY A N 1
ATOM 687 C CA . GLY A 1 85 ? -11.970 -10.807 16.970 1.00 51.91 85 GLY A CA 1
ATOM 688 C C . GLY A 1 85 ? -12.413 -10.818 18.436 1.00 51.91 85 GLY A C 1
ATOM 689 O O . GLY A 1 85 ? -12.709 -9.771 19.002 1.00 51.91 85 GLY A O 1
ATOM 690 N N . ALA A 1 86 ? -12.384 -11.982 19.094 1.00 51.44 86 ALA A N 1
ATOM 691 C CA . ALA A 1 86 ? -12.792 -12.127 20.497 1.00 51.44 86 ALA A CA 1
ATOM 692 C C . ALA A 1 86 ? -11.913 -11.344 21.496 1.00 51.44 86 ALA A C 1
ATOM 694 O O . ALA A 1 86 ? -12.423 -10.804 22.467 1.00 51.44 86 ALA A O 1
ATOM 695 N N . VAL A 1 87 ? -10.611 -11.241 21.253 1.00 53.44 87 VAL A N 1
ATOM 696 C CA . VAL A 1 87 ? -9.609 -10.481 22.008 1.00 53.44 87 VAL A CA 1
ATOM 697 C C . VAL A 1 87 ? -9.792 -9.009 21.730 1.00 53.44 87 VAL A C 1
ATOM 699 O O . VAL A 1 87 ? -9.716 -8.237 22.668 1.00 53.44 87 VAL A O 1
ATOM 702 N N . SER A 1 88 ? -10.131 -8.610 20.508 1.00 50.75 88 SER A N 1
ATOM 703 C CA . SER A 1 88 ? -10.517 -7.234 20.211 1.00 50.75 88 SER A CA 1
ATOM 704 C C . SER A 1 88 ? -11.797 -6.871 20.959 1.00 50.75 88 SER A C 1
ATOM 706 O O . SER A 1 88 ? -11.850 -5.807 21.557 1.00 50.75 88 SER A O 1
ATOM 708 N N . TYR A 1 89 ? -12.782 -7.773 21.050 1.00 54.75 89 TYR A N 1
ATOM 709 C CA . TYR A 1 89 ? -13.968 -7.581 21.894 1.00 54.75 89 TYR A CA 1
ATOM 710 C C . TYR A 1 89 ? -13.636 -7.574 23.391 1.00 54.75 89 TYR A C 1
ATOM 712 O O . TYR A 1 89 ? -14.172 -6.751 24.125 1.00 54.75 89 TYR A O 1
ATOM 720 N N . ILE A 1 90 ? -12.738 -8.437 23.871 1.00 58.16 90 ILE A N 1
ATOM 721 C CA . ILE A 1 90 ? -12.279 -8.426 25.266 1.00 58.16 90 ILE A CA 1
ATOM 722 C C . ILE A 1 90 ? -11.514 -7.134 25.552 1.00 58.16 90 ILE A C 1
ATOM 724 O O . ILE A 1 90 ? -11.764 -6.525 26.580 1.00 58.16 90 ILE A O 1
ATOM 728 N N . LEU A 1 91 ? -10.646 -6.662 24.660 1.00 51.94 91 LEU A N 1
ATOM 729 C CA . LEU A 1 91 ? -9.936 -5.384 24.761 1.00 51.94 91 LEU A CA 1
ATOM 730 C C . LEU A 1 91 ? -10.883 -4.189 24.619 1.00 51.94 91 LEU A C 1
ATOM 732 O O . LEU A 1 91 ? -10.619 -3.154 25.218 1.00 51.94 91 LEU A O 1
ATOM 736 N N . LEU A 1 92 ? -12.007 -4.340 23.915 1.00 55.84 92 LEU A N 1
ATOM 737 C CA . LEU A 1 92 ? -13.091 -3.361 23.884 1.00 55.84 92 LEU A CA 1
ATOM 738 C C . LEU A 1 92 ? -13.830 -3.324 25.227 1.00 55.84 92 LEU A C 1
ATOM 740 O O . LEU A 1 92 ? -14.135 -2.252 25.726 1.00 55.84 92 LEU A O 1
ATOM 744 N N . ILE A 1 93 ? -14.096 -4.487 25.833 1.00 58.88 93 ILE A N 1
ATOM 745 C CA . ILE A 1 93 ? -14.871 -4.644 27.078 1.00 58.88 93 ILE A CA 1
ATOM 746 C C . ILE A 1 93 ? -14.018 -4.370 28.332 1.00 58.88 93 ILE A C 1
ATOM 748 O O . ILE A 1 93 ? -14.524 -3.871 29.337 1.00 58.88 93 ILE A O 1
ATOM 752 N N . THR A 1 94 ? -12.717 -4.662 28.293 1.00 63.06 94 THR A N 1
ATOM 753 C CA . THR A 1 94 ? -11.786 -4.544 29.428 1.00 63.06 94 THR A CA 1
ATOM 754 C C . THR A 1 94 ? -11.731 -3.122 29.989 1.00 63.06 94 THR A C 1
ATOM 756 O O . THR A 1 94 ? -11.830 -2.990 31.207 1.00 63.06 94 THR A O 1
ATOM 759 N N . PRO A 1 95 ? -11.677 -2.048 29.180 1.00 58.97 95 PRO A N 1
ATOM 760 C CA . PRO A 1 95 ? -11.790 -0.687 29.678 1.00 58.97 95 PRO A CA 1
ATOM 761 C C . PRO A 1 95 ? -13.091 -0.438 30.440 1.00 58.97 95 PRO A C 1
ATOM 763 O O . PRO A 1 95 ? -13.053 0.173 31.502 1.00 58.97 95 PRO A O 1
ATOM 766 N N . PHE A 1 96 ? -14.229 -0.971 29.982 1.00 60.44 96 PHE A N 1
ATOM 767 C CA . PHE A 1 96 ? -15.499 -0.846 30.708 1.00 60.44 96 PHE A CA 1
ATOM 768 C C . PHE A 1 96 ? -15.475 -1.596 32.044 1.00 60.44 96 PHE A C 1
ATOM 770 O O . PHE A 1 96 ? -15.964 -1.075 33.044 1.00 60.44 96 PHE A O 1
ATOM 777 N N . VAL A 1 97 ? -14.867 -2.786 32.096 1.00 67.06 97 VAL A N 1
ATOM 778 C CA . VAL A 1 97 ? -14.712 -3.561 33.341 1.00 67.06 97 VAL A CA 1
ATOM 779 C C . VAL A 1 97 ? -13.750 -2.868 34.310 1.00 67.06 97 VAL A C 1
ATOM 781 O O . VAL A 1 97 ? -14.037 -2.787 35.507 1.00 67.06 97 VAL A O 1
ATOM 784 N N . VAL A 1 98 ? -12.640 -2.321 33.810 1.00 64.81 98 VAL A N 1
ATOM 785 C CA . VAL A 1 98 ? -11.678 -1.535 34.597 1.00 64.81 98 VAL A CA 1
ATOM 786 C C . VAL A 1 98 ? -12.343 -0.269 35.130 1.00 64.81 98 VAL A C 1
ATOM 788 O O . VAL A 1 98 ? -12.206 0.034 36.310 1.00 64.81 98 VAL A O 1
ATOM 791 N N . VAL A 1 99 ? -13.155 0.428 34.333 1.00 60.41 99 VAL A N 1
ATOM 792 C CA . VAL A 1 99 ? -13.917 1.583 34.827 1.00 60.41 99 VAL A CA 1
ATOM 793 C C . VAL A 1 99 ? -14.953 1.180 35.843 1.00 60.41 99 VAL A C 1
ATOM 795 O O . VAL A 1 99 ? -15.051 1.841 36.864 1.00 60.41 99 VAL A O 1
ATOM 798 N N . ALA A 1 100 ? -15.714 0.114 35.609 1.00 67.00 100 ALA A N 1
ATOM 799 C CA . ALA A 1 100 ? -16.721 -0.337 36.558 1.00 67.00 100 ALA A CA 1
ATOM 800 C C . ALA A 1 100 ? -16.079 -0.713 37.904 1.00 67.00 100 ALA A C 1
ATOM 802 O O . ALA A 1 100 ? -16.586 -0.348 38.964 1.00 67.00 100 ALA A O 1
ATOM 803 N N . THR A 1 101 ? -14.927 -1.386 37.879 1.00 67.25 101 THR A N 1
ATOM 804 C CA . THR A 1 101 ? -14.188 -1.757 39.096 1.00 67.25 101 THR A CA 1
ATOM 805 C C . THR A 1 101 ? -13.549 -0.555 39.788 1.00 67.25 101 THR A C 1
ATOM 807 O O . THR A 1 101 ? -13.681 -0.429 41.007 1.00 67.25 101 THR A O 1
ATOM 810 N N . VAL A 1 102 ? -12.935 0.365 39.040 1.00 60.88 102 VAL A N 1
ATOM 811 C CA . VAL A 1 102 ? -12.410 1.634 39.564 1.00 60.88 102 VAL A CA 1
ATOM 812 C C . VAL A 1 102 ? -13.549 2.490 40.127 1.00 60.88 102 VAL A C 1
ATOM 814 O O . VAL A 1 102 ? -13.447 2.966 41.248 1.00 60.88 102 VAL A O 1
ATOM 817 N N . PHE A 1 103 ? -14.681 2.602 39.439 1.00 65.31 103 PHE A N 1
ATOM 818 C CA . PHE A 1 103 ? -15.880 3.309 39.893 1.00 65.31 103 PHE A CA 1
ATOM 819 C C . PHE A 1 103 ? -16.400 2.744 41.218 1.00 65.31 103 PHE A C 1
ATOM 821 O O . PHE A 1 103 ? -16.563 3.489 42.180 1.00 65.31 103 PHE A O 1
ATOM 828 N N . VAL A 1 104 ? -16.570 1.422 41.325 1.00 66.94 104 VAL A N 1
ATOM 829 C CA . VAL A 1 104 ? -17.000 0.767 42.573 1.00 66.94 104 VAL A CA 1
ATOM 830 C C . VAL A 1 104 ? -15.990 0.986 43.707 1.00 66.94 104 VAL A C 1
ATOM 832 O O . VAL A 1 104 ? -16.389 1.218 44.853 1.00 66.94 104 VAL A O 1
ATOM 835 N N . ALA A 1 105 ? -14.688 0.930 43.413 1.00 64.44 105 ALA A N 1
ATOM 836 C CA . ALA A 1 105 ? -13.632 1.178 44.392 1.00 64.44 105 ALA A CA 1
ATOM 837 C C . ALA A 1 105 ? -13.607 2.644 44.860 1.00 64.44 105 ALA A C 1
ATOM 839 O O . ALA A 1 105 ? -13.455 2.910 46.052 1.00 64.44 105 ALA A O 1
ATOM 840 N N . LEU A 1 106 ? -13.817 3.590 43.947 1.00 60.09 106 LEU A N 1
ATOM 841 C CA . LEU A 1 106 ? -13.784 5.020 44.226 1.00 60.09 106 LEU A CA 1
ATOM 842 C C . LEU A 1 106 ? -15.072 5.531 44.891 1.00 60.09 106 LEU A C 1
ATOM 844 O O . LEU A 1 106 ? -14.991 6.356 45.800 1.00 60.09 106 LEU A O 1
ATOM 848 N N . CYS A 1 107 ? -16.246 4.985 44.553 1.00 64.50 107 CYS A N 1
ATOM 849 C CA . CYS A 1 107 ? -17.499 5.244 45.275 1.00 64.50 107 CYS A CA 1
ATOM 850 C C . CYS A 1 107 ? -17.400 4.854 46.759 1.00 64.50 107 CYS A C 1
ATOM 852 O O . CYS A 1 107 ? -18.011 5.498 47.611 1.00 64.50 107 CYS A O 1
ATOM 854 N N . LYS A 1 108 ? -16.597 3.833 47.093 1.00 66.94 108 LYS A N 1
ATOM 855 C CA . LYS A 1 108 ? -16.320 3.453 48.488 1.00 66.94 108 LYS A CA 1
ATOM 856 C C . LYS A 1 108 ? -15.411 4.439 49.223 1.00 66.94 108 LYS A C 1
ATOM 858 O O . LYS A 1 108 ? -15.473 4.490 50.448 1.00 66.94 108 LYS A O 1
ATOM 863 N N . LEU A 1 109 ? -14.590 5.216 48.514 1.00 61.56 109 LEU A N 1
ATOM 864 C CA . LEU A 1 109 ? -13.611 6.120 49.124 1.00 61.56 109 LEU A CA 1
ATOM 865 C C . LEU A 1 109 ? -14.197 7.482 49.537 1.00 61.56 109 LEU A C 1
ATOM 867 O O . LEU A 1 109 ? -13.512 8.225 50.225 1.00 61.56 109 LEU A O 1
ATOM 871 N N . ARG A 1 110 ? -15.470 7.786 49.220 1.00 61.19 110 ARG A N 1
ATOM 872 C CA . ARG A 1 110 ? -16.239 8.994 49.630 1.00 61.19 110 ARG A CA 1
ATOM 873 C C . ARG A 1 110 ? -15.632 10.365 49.274 1.00 61.19 110 ARG A C 1
ATOM 875 O O . ARG A 1 110 ? -16.327 11.367 49.385 1.00 61.19 110 ARG A O 1
ATOM 882 N N . THR A 1 111 ? -14.393 10.415 48.804 1.00 58.28 111 THR A N 1
ATOM 883 C CA . THR A 1 111 ? -13.639 11.611 48.416 1.00 58.28 111 THR A CA 1
ATOM 884 C C . THR A 1 111 ? -13.306 11.576 46.932 1.00 58.28 111 THR A C 1
ATOM 886 O O . THR A 1 111 ? -12.157 11.775 46.542 1.00 58.28 111 THR A O 1
ATOM 889 N N . LEU A 1 112 ? -14.300 11.295 46.083 1.00 59.03 112 LEU A N 1
ATOM 890 C CA . LEU A 1 112 ? -14.073 11.337 44.648 1.00 59.03 112 LEU A CA 1
ATOM 891 C C . LEU A 1 112 ? -14.810 12.469 43.953 1.00 59.03 112 LEU A C 1
ATOM 893 O O . LEU A 1 112 ? -16.017 12.647 44.085 1.00 59.03 112 LEU A O 1
ATOM 897 N N . ASN A 1 113 ? -14.034 13.207 43.170 1.00 71.56 113 ASN A N 1
ATOM 898 C CA . ASN A 1 113 ? -14.505 14.272 42.318 1.00 71.56 113 ASN A CA 1
ATOM 899 C C . ASN A 1 113 ? -15.250 13.634 41.132 1.00 71.56 113 ASN A C 1
ATOM 901 O O . ASN A 1 113 ? -14.618 13.024 40.269 1.00 71.56 113 ASN A O 1
ATOM 905 N N . TRP A 1 114 ? -16.584 13.732 41.099 1.00 69.75 114 TRP A N 1
ATOM 906 C CA . TRP A 1 114 ? -17.448 13.203 40.025 1.00 69.75 114 TRP A CA 1
ATOM 907 C C . TRP A 1 114 ? -16.981 13.594 38.616 1.00 69.75 114 TRP A C 1
ATOM 909 O O . TRP A 1 114 ? -17.185 12.851 37.652 1.00 69.75 114 TRP A O 1
ATOM 919 N N . LEU A 1 115 ? -16.284 14.726 38.516 1.00 67.44 115 LEU A N 1
ATOM 920 C CA . LEU A 1 115 ? -15.615 15.184 37.308 1.00 67.44 115 LEU A CA 1
ATOM 921 C C . LEU A 1 115 ? -14.587 14.168 36.774 1.00 67.44 115 LEU A C 1
ATOM 923 O O . LEU A 1 115 ? -14.598 13.866 35.587 1.00 67.44 115 LEU A O 1
ATOM 927 N N . LEU A 1 116 ? -13.739 13.586 37.631 1.00 72.44 116 LEU A N 1
ATOM 928 C CA . LEU A 1 116 ? -12.680 12.658 37.212 1.00 72.44 116 LEU A CA 1
ATOM 929 C C . LEU A 1 116 ? -13.252 11.334 36.680 1.00 72.44 116 LEU A C 1
ATOM 931 O O . LEU A 1 116 ? -12.771 10.823 35.669 1.00 72.44 116 LEU A O 1
ATOM 935 N N . ILE A 1 117 ? -14.304 10.804 37.319 1.00 73.75 117 ILE A N 1
ATOM 936 C CA . ILE A 1 117 ? -15.034 9.622 36.821 1.00 73.75 117 ILE A CA 1
ATOM 937 C C . ILE A 1 117 ? -15.611 9.908 35.439 1.00 73.75 117 ILE A C 1
ATOM 939 O O . ILE A 1 117 ? -15.429 9.110 34.523 1.00 73.75 117 ILE A O 1
ATOM 943 N N . SER A 1 118 ? -16.290 11.047 35.294 1.00 70.50 118 SER A N 1
ATOM 944 C CA . SER A 1 118 ? -16.950 11.422 34.043 1.00 70.50 118 SER A CA 1
ATOM 945 C C . SER A 1 118 ? -15.937 11.577 32.907 1.00 70.50 118 SER A C 1
ATOM 947 O O . SER A 1 118 ? -16.156 11.054 31.820 1.00 70.50 118 SER A O 1
ATOM 949 N N . LEU A 1 119 ? -14.787 12.206 33.179 1.00 73.25 119 LEU A N 1
ATOM 950 C CA . LEU A 1 119 ? -13.688 12.332 32.218 1.00 73.25 119 LEU A CA 1
ATOM 951 C C . LEU A 1 119 ? -13.085 10.974 31.838 1.00 73.25 119 LEU A C 1
ATOM 953 O O . LEU A 1 119 ? -12.822 10.728 30.665 1.00 73.25 119 LEU A O 1
ATOM 957 N N . THR A 1 120 ? -12.909 10.072 32.807 1.00 76.25 120 THR A N 1
ATOM 958 C CA . THR A 1 120 ? -12.363 8.726 32.555 1.00 76.25 120 THR A CA 1
ATOM 959 C C . THR A 1 120 ? -13.316 7.892 31.699 1.00 76.25 120 THR A C 1
ATOM 961 O O . THR A 1 120 ? -12.891 7.244 30.745 1.00 76.25 120 THR A O 1
ATOM 964 N N . LEU A 1 121 ? -14.616 7.936 32.006 1.00 76.56 121 LEU A N 1
ATOM 965 C CA . LEU A 1 121 ? -15.659 7.289 31.210 1.00 76.56 121 LEU A CA 1
ATOM 966 C C . LEU A 1 121 ? -15.698 7.844 29.787 1.00 76.56 121 LEU A C 1
ATOM 968 O O . LEU A 1 121 ? -15.692 7.065 28.839 1.00 76.56 121 LEU A O 1
ATOM 972 N N . ALA A 1 122 ? -15.693 9.171 29.636 1.00 71.69 122 ALA A N 1
ATOM 973 C CA . ALA A 1 122 ? -15.693 9.817 28.328 1.00 71.69 122 ALA A CA 1
ATOM 974 C C . ALA A 1 122 ? -14.473 9.397 27.495 1.00 71.69 122 ALA A C 1
ATOM 976 O O . ALA A 1 122 ? -14.626 8.998 26.343 1.00 71.69 122 ALA A O 1
ATOM 977 N N . PHE A 1 123 ? -13.280 9.401 28.096 1.00 78.69 123 PHE A N 1
ATOM 978 C CA . PHE A 1 123 ? -12.056 8.951 27.437 1.00 78.69 123 PHE A CA 1
ATOM 979 C C . PHE A 1 123 ? -12.154 7.498 26.954 1.00 78.69 123 PHE A C 1
ATOM 981 O O . PHE A 1 123 ? -11.772 7.190 25.828 1.00 78.69 123 PHE A O 1
ATOM 988 N N . LEU A 1 124 ? -12.702 6.600 27.773 1.00 78.38 124 LEU A N 1
ATOM 989 C CA . LEU A 1 124 ? -12.792 5.185 27.417 1.00 78.38 124 LEU A CA 1
ATOM 990 C C . LEU A 1 124 ? -13.893 4.870 26.417 1.00 78.38 124 LEU A C 1
ATOM 992 O O . LEU A 1 124 ? -13.715 3.961 25.610 1.00 78.38 124 LEU A O 1
ATOM 996 N N . ILE A 1 125 ? -14.980 5.640 26.411 1.00 79.12 125 ILE A N 1
ATOM 997 C CA . ILE A 1 125 ? -15.970 5.592 25.334 1.00 79.12 125 ILE A CA 1
ATOM 998 C C . ILE A 1 125 ? -15.296 5.974 24.015 1.00 79.12 125 ILE A C 1
ATOM 1000 O O . ILE A 1 125 ? -15.381 5.199 23.070 1.00 79.12 125 ILE A O 1
ATOM 1004 N N . VAL A 1 126 ? -14.559 7.092 23.979 1.00 76.19 126 VAL A N 1
ATOM 1005 C CA . VAL A 1 126 ? -13.829 7.537 22.778 1.00 76.19 126 VAL A CA 1
ATOM 1006 C C . VAL A 1 126 ? -12.833 6.472 22.311 1.00 76.19 126 VAL A C 1
ATOM 1008 O O . VAL A 1 126 ? -12.826 6.099 21.138 1.00 76.19 126 VAL A O 1
ATOM 1011 N N . LEU A 1 127 ? -12.030 5.920 23.223 1.00 78.06 127 LEU A N 1
ATOM 1012 C CA . LEU A 1 127 ? -11.068 4.874 22.879 1.00 78.06 127 LEU A CA 1
ATOM 1013 C C . LEU A 1 127 ? -11.767 3.623 22.326 1.00 78.06 127 LEU A C 1
ATOM 1015 O O . LEU A 1 127 ? -11.346 3.081 21.309 1.00 78.06 127 LEU A O 1
ATOM 1019 N N . SER A 1 128 ? -12.862 3.192 22.955 1.00 77.25 128 SER A N 1
ATOM 1020 C CA . SER A 1 128 ? -13.631 2.025 22.509 1.00 77.25 128 SER A CA 1
ATOM 1021 C C . SER A 1 128 ? -14.266 2.256 21.140 1.00 77.25 128 SER A C 1
ATOM 1023 O O . SER A 1 128 ? -14.256 1.356 20.307 1.00 77.25 128 SER A O 1
ATOM 1025 N N . THR A 1 129 ? -14.776 3.459 20.863 1.00 76.38 129 THR A N 1
ATOM 1026 C CA . THR A 1 129 ? -15.326 3.782 19.540 1.00 76.38 129 THR A CA 1
ATOM 1027 C C . THR A 1 129 ? -14.263 3.731 18.446 1.00 76.38 129 THR A C 1
ATOM 1029 O O . THR A 1 129 ? -14.525 3.146 17.399 1.00 76.38 129 THR A O 1
ATOM 1032 N N . LEU A 1 130 ? -13.051 4.237 18.710 1.00 76.56 130 LEU A N 1
ATOM 1033 C CA . LEU A 1 130 ? -11.937 4.181 17.754 1.00 76.56 130 LEU A CA 1
ATOM 1034 C C . LEU A 1 130 ? -11.505 2.735 17.466 1.00 76.56 130 LEU A C 1
ATOM 1036 O O . LEU A 1 130 ? -11.285 2.365 16.315 1.00 76.56 130 LEU A O 1
ATOM 1040 N N . TRP A 1 131 ? -11.432 1.888 18.499 1.00 81.88 131 TRP A N 1
ATOM 1041 C CA . TRP A 1 131 ? -11.133 0.464 18.318 1.00 81.88 131 TRP A CA 1
ATOM 1042 C C . TRP A 1 131 ? -12.223 -0.264 17.538 1.00 81.88 131 TRP A C 1
ATOM 1044 O O . TRP A 1 131 ? -11.914 -1.069 16.662 1.00 81.88 131 TRP A O 1
ATOM 1054 N N . LEU A 1 132 ? -13.494 0.017 17.829 1.00 82.31 132 LEU A N 1
ATOM 1055 C CA . LEU A 1 132 ? -14.610 -0.581 17.104 1.00 82.31 132 LEU A CA 1
ATOM 1056 C C . LEU A 1 132 ? -14.575 -0.208 15.616 1.00 82.31 132 LEU A C 1
ATOM 1058 O O . LEU A 1 132 ? -14.769 -1.079 14.772 1.00 82.31 132 LEU A O 1
ATOM 1062 N N . GLU A 1 133 ? -14.286 1.051 15.292 1.00 79.56 133 GLU A N 1
ATOM 1063 C CA . GLU A 1 133 ? -14.143 1.523 13.913 1.00 79.56 133 GLU A CA 1
ATOM 1064 C C . GLU A 1 133 ? -13.000 0.813 13.176 1.00 79.56 133 GLU A C 1
ATOM 1066 O O . GLU A 1 133 ? -13.189 0.349 12.049 1.00 79.56 133 GLU A O 1
ATOM 1071 N N . LEU A 1 134 ? -11.846 0.641 13.827 1.00 83.44 134 LEU A N 1
ATOM 1072 C CA . LEU A 1 134 ? -10.718 -0.110 13.275 1.00 83.44 134 LEU A CA 1
ATOM 1073 C C . LEU A 1 134 ? -11.097 -1.577 12.992 1.00 83.44 134 LEU A C 1
ATOM 1075 O O . LEU A 1 134 ? -10.850 -2.085 11.898 1.00 83.44 134 LEU A O 1
ATOM 1079 N N . ILE A 1 135 ? -11.753 -2.243 13.950 1.00 86.62 135 ILE A N 1
ATOM 1080 C CA . ILE A 1 135 ? -12.219 -3.635 13.818 1.00 86.62 135 ILE A CA 1
ATOM 1081 C C . ILE A 1 135 ? -13.213 -3.768 12.663 1.00 86.62 135 ILE A C 1
ATOM 1083 O O . ILE A 1 135 ? -13.095 -4.701 11.871 1.00 86.62 135 ILE A O 1
ATOM 1087 N N . ILE A 1 136 ? -14.187 -2.860 12.560 1.00 82.62 136 ILE A N 1
ATOM 1088 C CA . ILE A 1 136 ? -15.173 -2.859 11.470 1.00 82.62 136 ILE A CA 1
ATOM 1089 C C . ILE A 1 136 ? -14.469 -2.636 10.128 1.00 82.62 136 ILE A C 1
ATOM 1091 O O . ILE A 1 136 ? -14.754 -3.341 9.160 1.00 82.62 136 ILE A O 1
ATOM 1095 N N . SER A 1 137 ? -13.521 -1.702 10.073 1.00 84.62 137 SER A N 1
ATOM 1096 C CA . SER A 1 137 ? -12.775 -1.399 8.851 1.00 84.62 137 SER A CA 1
ATOM 1097 C C . SER A 1 137 ? -12.021 -2.624 8.339 1.00 84.62 137 SER A C 1
ATOM 1099 O O . SER A 1 137 ? -12.156 -2.991 7.176 1.00 84.62 137 SER A O 1
ATOM 1101 N N . ILE A 1 138 ? -11.299 -3.318 9.214 1.00 89.75 138 ILE A N 1
ATOM 1102 C CA . ILE A 1 138 ? -10.448 -4.444 8.816 1.00 89.75 138 ILE A CA 1
ATOM 1103 C C . ILE A 1 138 ? -11.240 -5.738 8.627 1.00 89.75 138 ILE A C 1
ATOM 1105 O O . ILE A 1 138 ? -11.025 -6.444 7.651 1.00 89.75 138 ILE A O 1
ATOM 1109 N N . ASN A 1 139 ? -12.138 -6.088 9.549 1.00 89.00 139 ASN A N 1
ATOM 1110 C CA . ASN A 1 139 ? -12.782 -7.406 9.530 1.00 89.00 139 ASN A CA 1
ATOM 1111 C C . ASN A 1 139 ? -14.055 -7.449 8.685 1.00 89.00 139 ASN A C 1
ATOM 1113 O O . ASN A 1 139 ? -14.553 -8.537 8.402 1.00 89.00 139 ASN A O 1
ATOM 1117 N N . TYR A 1 140 ? -14.604 -6.292 8.315 1.00 91.38 140 TYR A N 1
ATOM 1118 C CA . TYR A 1 140 ? -15.847 -6.222 7.554 1.00 91.38 140 TYR A CA 1
ATOM 1119 C C . TYR A 1 140 ? -15.701 -5.412 6.266 1.00 91.38 140 TYR A C 1
ATOM 1121 O O . TYR A 1 140 ? -15.977 -5.938 5.189 1.00 91.38 140 TYR A O 1
ATOM 1129 N N . LEU A 1 141 ? -15.240 -4.158 6.345 1.00 91.06 141 LEU A N 1
ATOM 1130 C CA . LEU A 1 141 ? -15.157 -3.304 5.154 1.00 91.06 141 LEU A CA 1
ATOM 1131 C C . LEU A 1 141 ? -14.071 -3.769 4.182 1.00 91.06 141 LEU A C 1
ATOM 1133 O O . LEU A 1 141 ? -14.325 -3.799 2.981 1.00 91.06 141 LEU A O 1
ATOM 1137 N N . TYR A 1 142 ? -12.898 -4.174 4.675 1.00 96.69 142 TYR A N 1
ATOM 1138 C CA . TYR A 1 142 ? -11.805 -4.616 3.811 1.00 96.69 142 TYR A CA 1
ATOM 1139 C C . TYR A 1 142 ? -12.143 -5.891 3.010 1.00 96.69 142 TYR A C 1
ATOM 1141 O O . TYR A 1 142 ? -12.045 -5.833 1.785 1.00 96.69 142 TYR A O 1
ATOM 1149 N N . PRO A 1 143 ? -12.618 -7.008 3.609 1.00 97.81 143 PRO A N 1
ATOM 1150 C CA . PRO A 1 143 ? -13.026 -8.190 2.848 1.00 97.81 143 PRO A CA 1
ATOM 1151 C C . PRO A 1 143 ? -14.108 -7.883 1.816 1.00 97.81 143 PRO A C 1
ATOM 1153 O O . PRO A 1 143 ? -14.003 -8.312 0.671 1.00 97.81 143 PRO A O 1
ATOM 1156 N N . LYS A 1 144 ? -15.103 -7.071 2.195 1.00 96.88 144 LYS A N 1
ATOM 1157 C CA . LYS A 1 144 ? -16.142 -6.627 1.268 1.00 96.88 144 LYS A CA 1
ATOM 1158 C C . LYS A 1 144 ? -15.546 -5.842 0.097 1.00 96.88 144 LYS A C 1
ATOM 1160 O O . LYS A 1 144 ? -15.948 -6.051 -1.041 1.00 96.88 144 LYS A O 1
ATOM 1165 N N . TYR A 1 145 ? -14.568 -4.973 0.353 1.00 97.44 145 TYR A N 1
ATOM 1166 C CA . TYR A 1 145 ? -13.910 -4.218 -0.708 1.00 97.44 145 TYR A CA 1
ATOM 1167 C C . TYR A 1 145 ? -13.105 -5.127 -1.650 1.00 97.44 145 TYR A C 1
ATOM 1169 O O . TYR A 1 145 ? -13.176 -4.971 -2.867 1.00 97.44 145 TYR A O 1
ATOM 1177 N N . VAL A 1 146 ? -12.409 -6.131 -1.109 1.00 98.44 146 VAL A N 1
ATOM 1178 C CA . VAL A 1 146 ? -11.726 -7.166 -1.903 1.00 98.44 146 VAL A CA 1
ATOM 1179 C C . VAL A 1 146 ? -12.720 -7.916 -2.797 1.00 98.44 146 VAL A C 1
ATOM 1181 O O . VAL A 1 146 ? -12.454 -8.088 -3.986 1.00 98.44 146 VAL A O 1
ATOM 1184 N N . GLU A 1 147 ? -13.871 -8.325 -2.257 1.00 98.25 147 GLU A N 1
ATOM 1185 C CA . GLU A 1 147 ? -14.942 -8.989 -3.013 1.00 98.25 147 GLU A CA 1
ATOM 1186 C C . GLU A 1 147 ? -15.534 -8.087 -4.104 1.00 98.25 147 GLU A C 1
ATOM 1188 O O . GLU A 1 147 ? -15.766 -8.551 -5.217 1.00 98.25 147 GLU A O 1
ATOM 1193 N N . GLU A 1 148 ? -15.738 -6.797 -3.826 1.00 97.94 148 GLU A N 1
ATOM 1194 C CA . GLU A 1 148 ? -16.240 -5.823 -4.802 1.00 97.94 148 GLU A CA 1
ATOM 1195 C C . GLU A 1 148 ? -15.266 -5.619 -5.971 1.00 97.94 148 GLU A C 1
ATOM 1197 O O . GLU A 1 148 ? -15.689 -5.602 -7.131 1.00 97.94 148 GLU A O 1
ATOM 1202 N N . VAL A 1 149 ? -13.964 -5.496 -5.687 1.00 98.19 149 VAL A N 1
ATOM 1203 C CA . VAL A 1 149 ? -12.925 -5.392 -6.724 1.00 98.19 149 VAL A CA 1
ATOM 1204 C C . VAL A 1 149 ? -12.871 -6.682 -7.536 1.00 98.19 149 VAL A C 1
ATOM 1206 O O . VAL A 1 149 ? -12.932 -6.632 -8.763 1.00 98.19 149 VAL A O 1
ATOM 1209 N N . ARG A 1 150 ? -12.861 -7.839 -6.872 1.00 98.31 150 ARG A N 1
ATOM 1210 C CA . ARG A 1 150 ? -12.855 -9.152 -7.526 1.00 98.31 150 ARG A CA 1
ATOM 1211 C C . ARG A 1 150 ? -14.078 -9.373 -8.418 1.00 98.31 150 ARG A C 1
ATOM 1213 O O . ARG A 1 150 ? -13.942 -9.834 -9.546 1.00 98.31 150 ARG A O 1
ATOM 1220 N N . ALA A 1 151 ? -15.270 -9.004 -7.956 1.00 98.19 151 ALA A N 1
ATOM 1221 C CA . ALA A 1 151 ? -16.503 -9.128 -8.732 1.00 98.19 151 ALA A CA 1
ATOM 1222 C C . ALA A 1 151 ? -16.500 -8.243 -9.990 1.00 98.19 151 ALA A C 1
ATOM 1224 O O . ALA A 1 151 ? -17.119 -8.592 -10.993 1.00 98.19 151 ALA A O 1
ATOM 1225 N N . ARG A 1 152 ? -15.811 -7.098 -9.943 1.00 98.31 152 ARG A N 1
ATOM 1226 C CA . ARG A 1 152 ? -15.739 -6.147 -11.057 1.00 98.31 152 ARG A CA 1
ATOM 1227 C C . ARG A 1 152 ? -14.652 -6.485 -12.072 1.00 98.31 152 ARG A C 1
ATOM 1229 O O . ARG A 1 152 ? -14.865 -6.312 -13.268 1.00 98.31 152 ARG A O 1
ATOM 1236 N N . TYR A 1 153 ? -13.496 -6.916 -11.585 1.00 97.94 153 TYR A N 1
ATOM 1237 C CA . TYR A 1 153 ? -12.262 -7.021 -12.361 1.00 97.94 153 TYR A CA 1
ATOM 1238 C C . TYR A 1 153 ? -11.814 -8.472 -12.597 1.00 97.94 153 TYR A C 1
ATOM 1240 O O . TYR A 1 153 ? -10.953 -8.714 -13.437 1.00 97.94 153 TYR A O 1
ATOM 1248 N N . GLY A 1 154 ? -12.424 -9.442 -11.914 1.00 96.31 154 GLY A N 1
ATOM 1249 C CA . GLY A 1 154 ? -12.026 -10.847 -11.931 1.00 96.31 154 GLY A CA 1
ATOM 1250 C C . GLY A 1 154 ? -10.977 -11.180 -10.868 1.00 96.31 154 GLY A C 1
ATOM 1251 O O . GLY A 1 154 ? -10.661 -10.373 -10.000 1.00 96.31 154 GLY A O 1
ATOM 1252 N N . GLU A 1 155 ? -10.447 -12.402 -10.933 1.00 95.69 155 GLU A N 1
ATOM 1253 C CA . GLU A 1 155 ? -9.476 -12.945 -9.964 1.00 95.69 155 GLU A CA 1
ATOM 1254 C C . GLU A 1 155 ? -8.045 -13.033 -10.513 1.00 95.69 155 GLU A C 1
ATOM 1256 O O . GLU A 1 155 ? -7.141 -13.475 -9.810 1.00 95.69 155 GLU A O 1
ATOM 1261 N N . HIS A 1 156 ? -7.828 -12.656 -11.775 1.00 96.44 156 HIS A N 1
ATOM 1262 C CA . HIS A 1 156 ? -6.541 -12.820 -12.443 1.00 96.44 156 HIS A CA 1
ATOM 1263 C C . HIS A 1 156 ? -5.824 -11.487 -12.636 1.00 96.44 156 HIS A C 1
ATOM 1265 O O . HIS A 1 156 ? -6.368 -10.545 -13.212 1.00 96.44 156 HIS A O 1
ATOM 1271 N N . CYS A 1 157 ? -4.561 -11.450 -12.215 1.00 98.06 157 CYS A N 1
ATOM 1272 C CA . CYS A 1 157 ? -3.690 -10.307 -12.418 1.00 98.06 157 CYS A CA 1
ATOM 1273 C C . CYS A 1 157 ? -3.270 -10.200 -13.892 1.00 98.06 157 CYS A C 1
ATOM 1275 O O . CYS A 1 157 ? -2.494 -11.011 -14.399 1.00 98.06 157 CYS A O 1
ATOM 1277 N N . SER A 1 158 ? -3.762 -9.173 -14.577 1.00 98.31 158 SER A N 1
ATOM 1278 C CA . SER A 1 158 ? -3.256 -8.723 -15.875 1.00 98.31 158 SER A CA 1
ATOM 1279 C C . SER A 1 158 ? -2.975 -7.224 -15.814 1.00 98.31 158 SER A C 1
ATOM 1281 O O . SER A 1 158 ? -3.478 -6.538 -14.923 1.00 98.31 158 SER A O 1
ATOM 1283 N N . MET A 1 159 ? -2.174 -6.707 -16.748 1.00 98.31 159 MET A N 1
ATOM 1284 C CA . MET A 1 159 ? -1.776 -5.296 -16.735 1.00 98.31 159 MET A CA 1
ATOM 1285 C C . MET A 1 159 ? -2.990 -4.365 -16.811 1.00 98.31 159 MET A C 1
ATOM 1287 O O . MET A 1 159 ? -3.148 -3.495 -15.960 1.00 98.31 159 MET A O 1
ATOM 1291 N N . ASP A 1 160 ? -3.875 -4.591 -17.783 1.00 98.38 160 ASP A N 1
ATOM 1292 C CA . ASP A 1 160 ? -5.047 -3.739 -18.006 1.00 98.38 160 ASP A CA 1
ATOM 1293 C C . ASP A 1 160 ? -5.992 -3.747 -16.799 1.00 98.38 160 ASP A C 1
ATOM 1295 O O . ASP A 1 160 ? -6.510 -2.705 -16.400 1.00 98.38 160 ASP A O 1
ATOM 1299 N N . ILE A 1 161 ? -6.179 -4.918 -16.183 1.00 98.38 161 ILE A N 1
ATOM 1300 C CA . ILE A 1 161 ? -7.063 -5.093 -15.029 1.00 98.38 161 ILE A CA 1
ATOM 1301 C C . ILE A 1 161 ? -6.457 -4.442 -13.780 1.00 98.38 161 ILE A C 1
ATOM 1303 O O . ILE A 1 161 ? -7.128 -3.653 -13.112 1.00 98.38 161 ILE A O 1
ATOM 1307 N N . ALA A 1 162 ? -5.188 -4.732 -13.475 1.00 98.50 162 ALA A N 1
ATOM 1308 C CA . ALA A 1 162 ? -4.503 -4.170 -12.315 1.00 98.50 162 ALA A CA 1
ATOM 1309 C C . ALA A 1 162 ? -4.403 -2.643 -12.416 1.00 98.50 162 ALA A C 1
ATOM 1311 O O . ALA A 1 162 ? -4.661 -1.940 -11.438 1.00 98.50 162 ALA A O 1
ATOM 1312 N N . TRP A 1 163 ? -4.087 -2.119 -13.604 1.00 98.50 163 TRP A N 1
ATOM 1313 C CA . TRP A 1 163 ? -4.020 -0.681 -13.844 1.00 98.50 163 TRP A CA 1
ATOM 1314 C C . TRP A 1 163 ? -5.392 -0.008 -13.727 1.00 98.50 163 TRP A C 1
ATOM 1316 O O . TRP A 1 163 ? -5.514 1.036 -13.086 1.00 98.50 163 TRP A O 1
ATOM 1326 N N . ALA A 1 164 ? -6.452 -0.617 -14.272 1.00 98.56 164 ALA A N 1
ATOM 1327 C CA . ALA A 1 164 ? -7.812 -0.098 -14.133 1.00 98.56 164 ALA A CA 1
ATOM 1328 C C . ALA A 1 164 ? -8.266 -0.044 -12.663 1.00 98.56 164 ALA A C 1
ATOM 1330 O O . ALA A 1 164 ? -8.812 0.974 -12.224 1.00 98.56 164 ALA A O 1
ATOM 1331 N N . ALA A 1 165 ? -7.984 -1.096 -11.888 1.00 98.56 165 ALA A N 1
ATOM 1332 C CA . ALA A 1 165 ? -8.254 -1.130 -10.453 1.00 98.56 165 ALA A CA 1
ATOM 1333 C C . ALA A 1 165 ? -7.447 -0.060 -9.695 1.00 98.56 165 ALA A C 1
ATOM 1335 O O . ALA A 1 165 ? -7.999 0.644 -8.848 1.00 98.56 165 ALA A O 1
ATOM 1336 N N . ALA A 1 166 ? -6.171 0.133 -10.042 1.00 98.50 166 ALA A N 1
ATOM 1337 C CA . ALA A 1 166 ? -5.322 1.169 -9.457 1.00 98.50 166 ALA A CA 1
ATOM 1338 C C . ALA A 1 166 ? -5.823 2.594 -9.755 1.00 98.50 166 ALA A C 1
ATOM 1340 O O . ALA A 1 166 ? -5.872 3.436 -8.857 1.00 98.50 166 ALA A O 1
ATOM 1341 N N . LEU A 1 167 ? -6.276 2.858 -10.985 1.00 98.50 167 LEU A N 1
ATOM 1342 C CA . LEU A 1 167 ? -6.906 4.126 -11.369 1.00 98.50 167 LEU A CA 1
ATOM 1343 C C . LEU A 1 167 ? -8.202 4.389 -10.597 1.00 98.50 167 LEU A C 1
ATOM 1345 O O . LEU A 1 167 ? -8.509 5.534 -10.260 1.00 98.50 167 LEU A O 1
ATOM 1349 N N . GLU A 1 168 ? -9.008 3.358 -10.346 1.00 98.25 168 GLU A N 1
ATOM 1350 C CA . GLU A 1 168 ? -10.200 3.490 -9.508 1.00 98.25 168 GLU A CA 1
ATOM 1351 C C . GLU A 1 168 ? -9.840 3.766 -8.045 1.00 98.25 168 GLU A C 1
ATOM 1353 O O . GLU A 1 168 ? -10.434 4.653 -7.426 1.00 98.25 168 GLU A O 1
ATOM 1358 N N . TYR A 1 169 ? -8.864 3.040 -7.503 1.00 98.19 169 TYR A N 1
ATOM 1359 C CA . TYR A 1 169 ? -8.375 3.253 -6.146 1.00 98.19 169 TYR A CA 1
ATOM 1360 C C . TYR A 1 169 ? -7.884 4.697 -5.969 1.00 98.19 169 TYR A C 1
ATOM 1362 O O . TYR A 1 169 ? -8.361 5.399 -5.080 1.00 98.19 169 TYR A O 1
ATOM 1370 N N . ASN A 1 170 ? -7.045 5.186 -6.891 1.00 97.81 170 ASN A N 1
ATOM 1371 C CA . ASN A 1 170 ? -6.533 6.558 -6.899 1.00 97.81 170 ASN A CA 1
ATOM 1372 C C . ASN A 1 170 ? -7.635 7.620 -6.998 1.00 97.81 170 ASN A C 1
ATOM 1374 O O . ASN A 1 170 ? -7.594 8.615 -6.281 1.00 97.81 170 ASN A O 1
ATOM 1378 N N . ARG A 1 171 ? -8.667 7.403 -7.826 1.00 97.25 171 ARG A N 1
ATOM 1379 C CA . ARG A 1 171 ? -9.808 8.334 -7.929 1.00 97.25 171 ARG A CA 1
ATOM 1380 C C . ARG A 1 171 ? -10.559 8.520 -6.612 1.00 97.25 171 ARG A C 1
ATOM 1382 O O . ARG A 1 171 ? -11.145 9.576 -6.396 1.00 97.25 171 ARG A O 1
ATOM 1389 N N . ASN A 1 172 ? -10.549 7.503 -5.756 1.00 95.31 172 ASN A N 1
ATOM 1390 C CA . ASN A 1 172 ? -11.177 7.543 -4.440 1.00 95.31 172 ASN A CA 1
ATOM 1391 C C . ASN A 1 172 ? -10.181 7.840 -3.311 1.00 95.31 172 ASN A C 1
ATOM 1393 O O . ASN A 1 172 ? -10.590 7.873 -2.151 1.00 95.31 172 ASN A O 1
ATOM 1397 N N . PHE A 1 173 ? -8.898 8.029 -3.628 1.00 94.88 173 PHE A N 1
ATOM 1398 C CA . PHE A 1 173 ? -7.858 8.241 -2.637 1.00 94.88 173 PHE A CA 1
ATOM 1399 C C . PHE A 1 173 ? -7.703 9.725 -2.301 1.00 94.88 173 PHE A C 1
ATOM 1401 O O . PHE A 1 173 ? -7.446 10.566 -3.164 1.00 94.88 173 PHE A O 1
ATOM 1408 N N . HIS A 1 174 ? -7.821 10.061 -1.021 1.00 92.06 174 HIS A N 1
ATOM 1409 C CA . HIS A 1 174 ? -7.572 11.403 -0.523 1.00 92.06 174 HIS A CA 1
ATOM 1410 C C . HIS A 1 174 ? -6.083 11.600 -0.214 1.00 92.06 174 HIS A C 1
ATOM 1412 O O . HIS A 1 174 ? -5.616 11.336 0.895 1.00 92.06 174 HIS A O 1
ATOM 1418 N N . ASN A 1 175 ? -5.333 12.085 -1.205 1.00 90.50 175 ASN A N 1
ATOM 1419 C CA . ASN A 1 175 ? -3.905 12.354 -1.050 1.00 90.50 175 ASN A CA 1
ATOM 1420 C C . ASN A 1 175 ? -3.652 13.558 -0.119 1.00 90.50 175 ASN A C 1
ATOM 1422 O O . ASN A 1 175 ? -4.134 14.667 -0.385 1.00 90.50 175 ASN A O 1
ATOM 1426 N N . THR A 1 176 ? -2.872 13.348 0.944 1.00 88.31 176 THR A N 1
ATOM 1427 C CA . THR A 1 176 ? -2.448 14.375 1.912 1.00 88.31 176 THR A CA 1
ATOM 1428 C C . THR A 1 176 ? -0.995 14.826 1.726 1.00 88.31 176 THR A C 1
ATOM 1430 O O . THR A 1 176 ? -0.527 15.717 2.436 1.00 88.31 176 THR A O 1
ATOM 1433 N N . TYR A 1 177 ? -0.269 14.269 0.752 1.00 82.56 177 TYR A N 1
ATOM 1434 C CA . TYR A 1 177 ? 1.115 14.640 0.468 1.00 82.56 177 TYR A CA 1
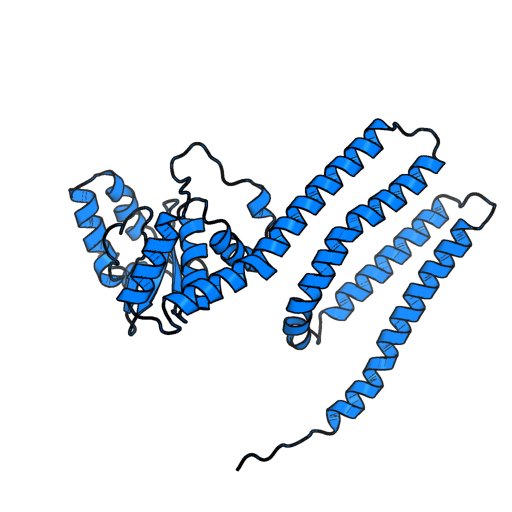ATOM 1435 C C . TYR A 1 177 ? 1.250 16.136 0.145 1.00 82.56 177 TYR A C 1
ATOM 1437 O O . TYR A 1 177 ? 0.486 16.700 -0.640 1.00 82.56 177 TYR A O 1
ATOM 1445 N N . GLY A 1 178 ? 2.228 16.791 0.777 1.00 78.06 178 GLY A N 1
ATOM 1446 C CA . GLY A 1 178 ? 2.478 18.229 0.627 1.00 78.06 178 GLY A CA 1
ATOM 1447 C C . GLY A 1 178 ? 1.419 19.143 1.259 1.00 78.06 178 GLY A C 1
ATOM 1448 O O . GLY A 1 178 ? 1.529 20.363 1.138 1.00 78.06 178 GLY A O 1
ATOM 1449 N N . LYS A 1 179 ? 0.407 18.591 1.942 1.00 82.81 179 LYS A N 1
ATOM 1450 C CA . LYS A 1 179 ? -0.604 19.360 2.678 1.00 82.81 179 LYS A CA 1
ATOM 1451 C C . LYS A 1 179 ? -0.230 19.455 4.163 1.00 82.81 179 LYS A C 1
ATOM 1453 O O . LYS A 1 179 ? 0.430 18.559 4.685 1.00 82.81 179 LYS A O 1
ATOM 1458 N N . PRO A 1 180 ? -0.684 20.495 4.890 1.00 74.19 180 PRO A N 1
ATOM 1459 C CA . PRO A 1 180 ? -0.465 20.628 6.337 1.00 74.19 180 PRO A CA 1
ATOM 1460 C C . PRO A 1 180 ? -1.245 19.599 7.183 1.00 74.19 180 PRO A C 1
ATOM 1462 O O . PRO A 1 180 ? -1.274 19.688 8.409 1.00 74.19 180 PRO A O 1
ATOM 1465 N N . GLU A 1 181 ? -1.895 18.628 6.546 1.00 75.06 181 GLU A N 1
ATOM 1466 C CA . GLU A 1 181 ? -2.663 17.571 7.189 1.00 75.06 181 GLU A CA 1
ATOM 1467 C C . GLU A 1 181 ? -1.716 16.453 7.626 1.00 75.06 181 GLU A C 1
ATOM 1469 O O . GLU A 1 181 ? -1.349 15.564 6.860 1.00 75.06 181 GLU A O 1
ATOM 1474 N N . SER A 1 182 ? -1.281 16.501 8.883 1.00 66.38 182 SER A N 1
ATOM 1475 C CA . SER A 1 182 ? -0.472 15.423 9.446 1.00 66.38 182 SER A CA 1
ATOM 1476 C C . SER A 1 182 ? -1.298 14.139 9.572 1.00 66.38 182 SER A C 1
ATOM 1478 O O . SER A 1 182 ? -2.395 14.184 10.140 1.00 66.38 182 SER A O 1
ATOM 1480 N N . LYS A 1 183 ? -0.738 12.997 9.135 1.00 69.06 183 LYS A N 1
ATOM 1481 C CA . LYS A 1 183 ? -1.291 11.654 9.401 1.00 69.06 183 LYS A CA 1
ATOM 1482 C C . LYS A 1 183 ? -1.649 11.572 10.892 1.00 69.06 183 LYS A C 1
ATOM 1484 O O . LYS A 1 183 ? -0.778 11.868 11.725 1.00 69.06 183 LYS A O 1
ATOM 1489 N N . PRO A 1 184 ? -2.898 11.231 11.264 1.00 66.56 184 PRO A N 1
ATOM 1490 C CA . PRO A 1 184 ? -3.268 11.151 12.668 1.00 66.56 184 PRO A CA 1
ATOM 1491 C C . PRO A 1 184 ? -2.295 10.224 13.401 1.00 66.56 184 PRO A C 1
ATOM 1493 O O . PRO A 1 184 ? -2.092 9.082 12.997 1.00 66.56 184 PRO A O 1
ATOM 1496 N N . GLN A 1 185 ? -1.684 10.700 14.491 1.00 68.69 185 GLN A N 1
ATOM 1497 C CA . GLN A 1 185 ? -0.669 9.932 15.236 1.00 68.69 185 GLN A CA 1
ATOM 1498 C C . GLN A 1 185 ? -1.209 8.586 15.750 1.00 68.69 185 GLN A C 1
ATOM 1500 O O . GLN A 1 185 ? -0.433 7.672 16.012 1.00 68.69 185 GLN A O 1
ATOM 1505 N N . LEU A 1 186 ? -2.536 8.453 15.843 1.00 67.00 186 LEU A N 1
ATOM 1506 C CA . LEU A 1 186 ? -3.242 7.216 16.174 1.00 67.00 186 LEU A CA 1
ATOM 1507 C C . LEU A 1 186 ? -2.918 6.056 15.220 1.00 67.00 186 LEU A C 1
ATOM 1509 O O . LEU A 1 186 ? -2.974 4.912 15.652 1.00 67.00 186 LEU A O 1
ATOM 1513 N N . TYR A 1 187 ? -2.508 6.317 13.973 1.00 76.19 187 TYR A N 1
ATOM 1514 C CA . TYR A 1 187 ? -2.114 5.260 13.031 1.00 76.19 187 TYR A CA 1
ATOM 1515 C C . TYR A 1 187 ? -0.894 4.478 13.523 1.00 76.19 187 TYR A C 1
ATOM 1517 O O . TYR A 1 187 ? -0.780 3.292 13.251 1.00 76.19 187 TYR A O 1
ATOM 1525 N N . LYS A 1 188 ? -0.017 5.106 14.319 1.00 79.38 188 LYS A N 1
ATOM 1526 C CA . LYS A 1 188 ? 1.137 4.431 14.936 1.00 79.38 188 LYS A CA 1
ATOM 1527 C C . LYS A 1 188 ? 0.740 3.400 15.995 1.00 79.38 188 LYS A C 1
ATOM 1529 O O . LYS A 1 188 ? 1.594 2.656 16.461 1.00 79.38 188 LYS A O 1
ATOM 1534 N N . LEU A 1 189 ? -0.522 3.407 16.428 1.00 81.19 189 LEU A N 1
ATOM 1535 C CA . LEU A 1 189 ? -1.063 2.436 17.378 1.00 81.19 189 LEU A CA 1
ATOM 1536 C C . LEU A 1 189 ? -1.683 1.223 16.675 1.00 81.19 189 LEU A C 1
ATOM 1538 O O . LEU A 1 189 ? -2.025 0.253 17.349 1.00 81.19 189 LEU A O 1
ATOM 1542 N N . ILE A 1 190 ? -1.853 1.278 15.350 1.00 83.56 190 ILE A N 1
ATOM 1543 C CA . ILE A 1 190 ? -2.356 0.157 14.561 1.00 83.56 190 ILE A CA 1
ATOM 1544 C C . ILE A 1 190 ? -1.203 -0.843 14.395 1.00 83.56 190 ILE A C 1
ATOM 1546 O O . ILE A 1 190 ? -0.117 -0.435 13.982 1.00 83.56 190 ILE A O 1
ATOM 1550 N N . PRO A 1 191 ? -1.400 -2.132 14.725 1.00 87.06 191 PRO A N 1
ATOM 1551 C CA . PRO A 1 191 ? -0.405 -3.164 14.452 1.00 87.06 191 PRO A CA 1
ATOM 1552 C C . PRO A 1 191 ? -0.022 -3.187 12.969 1.00 87.06 191 PRO A C 1
ATOM 1554 O O . PRO A 1 191 ? -0.900 -3.090 12.111 1.00 87.06 191 PRO A O 1
ATOM 1557 N N . GLU A 1 192 ? 1.268 -3.347 12.668 1.00 86.06 192 GLU A N 1
ATOM 1558 C CA . GLU A 1 192 ? 1.788 -3.317 11.291 1.00 86.06 192 GLU A CA 1
ATOM 1559 C C . GLU A 1 192 ? 1.065 -4.332 10.389 1.00 86.06 192 GLU A C 1
ATOM 1561 O O . GLU A 1 192 ? 0.771 -4.034 9.236 1.00 86.06 192 GLU A O 1
ATOM 1566 N N . GLU A 1 193 ? 0.676 -5.500 10.920 1.00 86.69 193 GLU A N 1
ATOM 1567 C CA . GLU A 1 193 ? -0.016 -6.536 10.137 1.00 86.69 193 GLU A CA 1
ATOM 1568 C C . GLU A 1 193 ? -1.424 -6.117 9.680 1.00 86.69 193 GLU A C 1
ATOM 1570 O O . GLU A 1 193 ? -1.997 -6.703 8.759 1.00 86.69 193 GLU A O 1
ATOM 1575 N N . LEU A 1 194 ? -2.004 -5.123 10.349 1.00 90.75 194 LEU A N 1
ATOM 1576 C CA . LEU A 1 194 ? -3.341 -4.604 10.087 1.00 90.75 194 LEU A CA 1
ATOM 1577 C C . LEU A 1 194 ? -3.319 -3.310 9.271 1.00 90.75 194 LEU A C 1
ATOM 1579 O O . LEU A 1 194 ? -4.342 -2.943 8.685 1.00 90.75 194 LEU A O 1
ATOM 1583 N N . LEU A 1 195 ? -2.168 -2.636 9.235 1.00 91.56 195 LEU A N 1
ATOM 1584 C CA . LEU A 1 195 ? -2.006 -1.310 8.659 1.00 91.56 195 LEU A CA 1
ATOM 1585 C C . LEU A 1 195 ? -2.362 -1.296 7.170 1.00 91.56 195 LEU A C 1
ATOM 1587 O O . LEU A 1 195 ? -3.214 -0.513 6.765 1.00 91.56 195 LEU A O 1
ATOM 1591 N N . ASP A 1 196 ? -1.824 -2.232 6.390 1.00 94.94 196 ASP A N 1
ATOM 1592 C CA . ASP A 1 196 ? -2.072 -2.313 4.948 1.00 94.94 196 ASP A CA 1
ATOM 1593 C C . ASP A 1 196 ? -3.571 -2.471 4.605 1.00 94.94 196 ASP A C 1
ATOM 1595 O O . ASP A 1 196 ? -4.083 -1.871 3.658 1.00 94.94 196 ASP A O 1
ATOM 1599 N N . SER A 1 197 ? -4.298 -3.285 5.382 1.00 95.44 197 SER A N 1
ATOM 1600 C CA . SER A 1 197 ? -5.738 -3.517 5.167 1.00 95.44 197 SER A CA 1
ATOM 1601 C C . SER A 1 197 ? -6.558 -2.290 5.556 1.00 95.44 197 SER A C 1
ATOM 1603 O O . SER A 1 197 ? -7.546 -1.956 4.903 1.00 95.44 197 SER A O 1
ATOM 1605 N N . PHE A 1 198 ? -6.144 -1.607 6.623 1.00 92.50 198 PHE A N 1
ATOM 1606 C CA . PHE A 1 198 ? -6.756 -0.359 7.048 1.00 92.50 198 PHE A CA 1
ATOM 1607 C C . PHE A 1 198 ? -6.538 0.751 6.013 1.00 92.50 198 PHE A C 1
ATOM 1609 O O . PHE A 1 198 ? -7.499 1.410 5.617 1.00 92.50 198 PHE A O 1
ATOM 1616 N N . GLU A 1 199 ? -5.314 0.908 5.510 1.00 93.94 199 GLU A N 1
ATOM 1617 C CA . GLU A 1 199 ? -4.964 1.899 4.487 1.00 93.94 199 GLU A CA 1
ATOM 1618 C C . GLU A 1 199 ? -5.733 1.658 3.181 1.00 93.94 199 GLU A C 1
ATOM 1620 O O . GLU A 1 199 ? -6.264 2.610 2.603 1.00 93.94 199 GLU A O 1
ATOM 1625 N N . ALA A 1 200 ? -5.920 0.391 2.792 1.00 96.31 200 ALA A N 1
ATOM 1626 C CA . ALA A 1 200 ? -6.752 0.013 1.649 1.00 96.31 200 ALA A CA 1
ATOM 1627 C C . ALA A 1 200 ? -8.228 0.445 1.783 1.00 96.31 200 ALA A C 1
ATOM 1629 O O . ALA A 1 200 ? -8.871 0.743 0.778 1.00 96.31 200 ALA A O 1
ATOM 1630 N N . VAL A 1 201 ? -8.790 0.480 2.997 1.00 94.50 201 VAL A N 1
ATOM 1631 C CA . VAL A 1 201 ? -10.193 0.883 3.228 1.00 94.50 201 VAL A CA 1
ATOM 1632 C C . VAL A 1 201 ? -10.331 2.389 3.374 1.00 94.50 201 VAL A C 1
ATOM 1634 O O . VAL A 1 201 ? -11.217 2.993 2.761 1.00 94.50 201 VAL A O 1
ATOM 1637 N N . VAL A 1 202 ? -9.468 2.995 4.192 1.00 91.38 202 VAL A N 1
ATOM 1638 C CA . VAL A 1 202 ? -9.531 4.427 4.491 1.00 91.38 202 VAL A CA 1
ATOM 1639 C C . VAL A 1 202 ? -9.284 5.252 3.236 1.00 91.38 202 VAL A C 1
ATOM 1641 O O . VAL A 1 202 ? -9.949 6.271 3.050 1.00 91.38 202 VAL A O 1
ATOM 1644 N N . ARG A 1 203 ? -8.375 4.795 2.360 1.00 92.69 203 ARG A N 1
ATOM 1645 C CA . ARG A 1 203 ? -8.039 5.466 1.097 1.00 92.69 203 ARG A CA 1
ATOM 1646 C C . ARG A 1 203 ? -7.697 6.941 1.312 1.00 92.69 203 ARG A C 1
ATOM 1648 O O . ARG A 1 203 ? -8.158 7.812 0.583 1.00 92.69 203 ARG A O 1
ATOM 1655 N N . ALA A 1 204 ? -6.914 7.238 2.339 1.00 90.94 204 ALA A N 1
ATOM 1656 C CA . ALA A 1 204 ? -6.424 8.580 2.607 1.00 90.94 204 ALA A CA 1
ATOM 1657 C C . ALA A 1 204 ? -5.032 8.500 3.218 1.00 90.94 204 ALA A C 1
ATOM 1659 O O . ALA A 1 204 ? -4.766 7.605 4.021 1.00 90.94 204 ALA A O 1
ATOM 1660 N N . GLY A 1 205 ? -4.167 9.444 2.859 1.00 91.56 205 GLY A N 1
ATOM 1661 C CA . GLY A 1 205 ? -2.809 9.488 3.382 1.00 91.56 205 GLY A CA 1
ATOM 1662 C C . GLY A 1 205 ? -1.777 10.012 2.392 1.00 91.56 205 GLY A C 1
ATOM 1663 O O . GLY A 1 205 ? -2.111 10.611 1.367 1.00 91.56 205 GLY A O 1
ATOM 1664 N N . ALA A 1 206 ? -0.512 9.796 2.734 1.00 93.00 206 ALA A N 1
ATOM 1665 C CA . ALA A 1 206 ? 0.641 10.120 1.907 1.00 93.00 206 ALA A CA 1
ATOM 1666 C C . ALA A 1 206 ? 0.967 8.977 0.924 1.00 93.00 206 ALA A C 1
ATOM 1668 O O . ALA A 1 206 ? 0.245 7.984 0.828 1.00 93.00 206 ALA A O 1
ATOM 1669 N N . CYS A 1 207 ? 2.079 9.113 0.196 1.00 94.94 207 CYS A N 1
ATOM 1670 C CA . CYS A 1 207 ? 2.498 8.160 -0.833 1.00 94.94 207 CYS A CA 1
ATOM 1671 C C . CYS A 1 207 ? 2.705 6.732 -0.294 1.00 94.94 207 CYS A C 1
ATOM 1673 O O . CYS A 1 207 ? 2.315 5.773 -0.952 1.00 94.94 207 CYS A O 1
ATOM 1675 N N . GLU A 1 208 ? 3.252 6.576 0.919 1.00 95.06 208 GLU A N 1
ATOM 1676 C CA . GLU A 1 208 ? 3.417 5.252 1.543 1.00 95.06 208 GLU A CA 1
ATOM 1677 C C . GLU A 1 208 ? 2.066 4.585 1.840 1.00 95.06 208 GLU A C 1
ATOM 1679 O O . GLU A 1 208 ? 1.887 3.409 1.530 1.00 95.06 208 GLU A O 1
ATOM 1684 N N . ASP A 1 209 ? 1.098 5.349 2.349 1.00 94.88 209 ASP A N 1
ATOM 1685 C CA . ASP A 1 209 ? -0.245 4.858 2.687 1.00 94.88 209 ASP A CA 1
ATOM 1686 C C . ASP A 1 209 ? -0.999 4.420 1.420 1.00 94.88 209 ASP A C 1
ATOM 1688 O O . ASP A 1 209 ? -1.674 3.388 1.381 1.00 94.88 209 ASP A O 1
ATOM 1692 N N . PHE A 1 210 ? -0.845 5.198 0.342 1.00 96.81 210 PHE A N 1
ATOM 1693 C CA . PHE A 1 210 ? -1.342 4.829 -0.979 1.00 96.81 210 PHE A CA 1
ATOM 1694 C C . PHE A 1 210 ? -0.707 3.522 -1.461 1.00 96.81 210 PHE A C 1
ATOM 1696 O O . PHE A 1 210 ? -1.421 2.611 -1.883 1.00 96.81 210 PHE A O 1
ATOM 1703 N N . ALA A 1 211 ? 0.623 3.426 -1.382 1.00 98.06 211 ALA A N 1
ATOM 1704 C CA . ALA A 1 211 ? 1.382 2.284 -1.865 1.00 98.06 211 ALA A CA 1
ATOM 1705 C C . ALA A 1 211 ? 0.998 0.987 -1.147 1.00 98.06 211 ALA A C 1
ATOM 1707 O O . ALA A 1 211 ? 0.689 -0.012 -1.794 1.00 98.06 211 ALA A O 1
ATOM 1708 N N . ARG A 1 212 ? 0.961 1.011 0.185 1.00 97.56 212 ARG A N 1
ATOM 1709 C CA . ARG A 1 212 ? 0.576 -0.133 1.018 1.00 97.56 212 ARG A CA 1
ATOM 1710 C C . ARG A 1 212 ? -0.856 -0.571 0.757 1.00 97.56 212 ARG A C 1
ATOM 1712 O O . ARG A 1 212 ? -1.085 -1.740 0.439 1.00 97.56 212 ARG A O 1
ATOM 1719 N N . GLY A 1 213 ? -1.803 0.367 0.805 1.00 97.62 213 GLY A N 1
ATOM 1720 C CA . GLY A 1 213 ? -3.213 0.075 0.563 1.00 97.62 213 GLY A CA 1
ATOM 1721 C C . GLY A 1 213 ? -3.466 -0.497 -0.835 1.00 97.62 213 GLY A C 1
ATOM 1722 O O . GLY A 1 213 ? -4.155 -1.510 -0.972 1.00 97.62 213 GLY A O 1
ATOM 1723 N N . LEU A 1 214 ? -2.854 0.086 -1.875 1.00 98.62 214 LEU A N 1
ATOM 1724 C CA . LEU A 1 214 ? -3.002 -0.395 -3.249 1.00 98.62 214 LEU A CA 1
ATOM 1725 C C . LEU A 1 214 ? -2.343 -1.767 -3.454 1.00 98.62 214 LEU A C 1
ATOM 1727 O O . LEU A 1 214 ? -2.986 -2.671 -3.991 1.00 98.62 214 LEU A O 1
ATOM 1731 N N . ALA A 1 215 ? -1.097 -1.955 -3.005 1.00 98.62 215 ALA A N 1
ATOM 1732 C CA . ALA A 1 215 ? -0.396 -3.236 -3.118 1.00 98.62 215 ALA A CA 1
ATOM 1733 C C . ALA A 1 215 ? -1.188 -4.360 -2.431 1.00 98.62 215 ALA A C 1
ATOM 1735 O O . ALA A 1 215 ? -1.414 -5.424 -3.008 1.00 98.62 215 ALA A O 1
ATOM 1736 N N . LYS A 1 216 ? -1.687 -4.100 -1.218 1.00 98.38 216 LYS A N 1
ATOM 1737 C CA . LYS A 1 216 ? -2.513 -5.041 -0.460 1.00 98.38 216 LYS A CA 1
ATOM 1738 C C . LYS A 1 216 ? -3.830 -5.359 -1.161 1.00 98.38 216 LYS A C 1
ATOM 1740 O O . LYS A 1 216 ? -4.224 -6.522 -1.211 1.00 98.38 216 LYS A O 1
ATOM 1745 N N . LEU A 1 217 ? -4.514 -4.352 -1.705 1.00 98.62 217 LEU A N 1
ATOM 1746 C CA . LEU A 1 217 ? -5.770 -4.547 -2.426 1.00 98.62 217 LEU A CA 1
ATOM 1747 C C . LEU A 1 217 ? -5.572 -5.407 -3.677 1.00 98.62 217 LEU A C 1
ATOM 1749 O O . LEU A 1 217 ? -6.296 -6.385 -3.847 1.00 98.62 217 LEU A O 1
ATOM 1753 N N . LEU A 1 218 ? -4.595 -5.082 -4.531 1.00 98.69 218 LEU A N 1
ATOM 1754 C CA . LEU A 1 218 ? -4.342 -5.818 -5.777 1.00 98.69 218 LEU A CA 1
ATOM 1755 C C . LEU A 1 218 ? -3.908 -7.265 -5.513 1.00 98.69 218 LEU A C 1
ATOM 1757 O O . LEU A 1 218 ? -4.356 -8.178 -6.209 1.00 98.69 218 LEU A O 1
ATOM 1761 N N . ARG A 1 219 ? -3.089 -7.487 -4.480 1.00 98.50 219 ARG A N 1
ATOM 1762 C CA . ARG A 1 219 ? -2.671 -8.826 -4.051 1.00 98.50 219 ARG A CA 1
ATOM 1763 C C . ARG A 1 219 ? -3.855 -9.702 -3.653 1.00 98.50 219 ARG A C 1
ATOM 1765 O O . ARG A 1 219 ? -3.992 -10.813 -4.153 1.00 98.50 219 ARG A O 1
ATOM 1772 N N . ASP A 1 220 ? -4.726 -9.201 -2.784 1.00 98.50 220 ASP A N 1
ATOM 1773 C CA . ASP A 1 220 ? -5.827 -9.995 -2.230 1.00 98.50 220 ASP A CA 1
ATOM 1774 C C . ASP A 1 220 ? -7.024 -10.145 -3.185 1.00 98.50 220 ASP A C 1
ATOM 1776 O O . ASP A 1 220 ? -7.755 -11.140 -3.126 1.00 98.50 220 ASP A O 1
ATOM 1780 N N . SER A 1 221 ? -7.254 -9.160 -4.058 1.00 98.44 221 SER A N 1
ATOM 1781 C CA . SER A 1 221 ? -8.389 -9.176 -4.992 1.00 98.44 221 SER A CA 1
ATOM 1782 C C . SER A 1 221 ? -8.076 -9.885 -6.306 1.00 98.44 221 SER A C 1
ATOM 1784 O O . SER A 1 221 ? -8.888 -10.703 -6.738 1.00 98.44 221 SER A O 1
ATOM 1786 N N . LEU A 1 222 ? -6.906 -9.618 -6.899 1.00 98.31 222 LEU A N 1
ATOM 1787 C CA . LEU A 1 222 ? -6.518 -10.084 -8.238 1.00 98.31 222 LEU A CA 1
ATOM 1788 C C . LEU A 1 222 ? -5.397 -11.137 -8.221 1.00 98.31 222 LEU 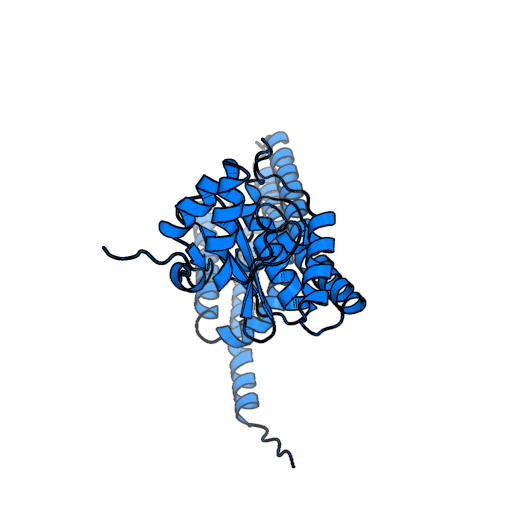A C 1
ATOM 1790 O O . LEU A 1 222 ? -4.933 -11.558 -9.280 1.00 98.31 222 LEU A O 1
ATOM 1794 N N . GLY A 1 223 ? -4.888 -11.510 -7.042 1.00 98.00 223 GLY A N 1
ATOM 1795 C CA . GLY A 1 223 ? -3.777 -12.457 -6.919 1.00 98.00 223 GLY A CA 1
ATOM 1796 C C . GLY A 1 223 ? -2.447 -11.931 -7.467 1.00 98.00 223 GLY A C 1
ATOM 1797 O O . GLY A 1 223 ? -1.577 -12.729 -7.813 1.00 98.00 223 GLY A O 1
ATOM 1798 N N . CYS A 1 224 ? -2.284 -10.610 -7.595 1.00 98.56 224 CYS A N 1
ATOM 1799 C CA . CYS A 1 224 ? -1.035 -10.023 -8.071 1.00 98.56 224 CYS A CA 1
ATOM 1800 C C . CYS A 1 224 ? 0.114 -10.253 -7.073 1.00 98.56 224 CYS A C 1
ATOM 1802 O O . CYS A 1 224 ? -0.067 -10.131 -5.860 1.00 98.56 224 CYS A O 1
ATOM 1804 N N . GLU A 1 225 ? 1.323 -10.500 -7.579 1.00 98.56 225 GLU A N 1
ATOM 1805 C CA . GLU A 1 225 ? 2.543 -10.361 -6.777 1.00 98.56 225 GLU A CA 1
ATOM 1806 C C . GLU A 1 225 ? 2.860 -8.859 -6.683 1.00 98.56 225 GLU A C 1
ATOM 1808 O O . GLU A 1 225 ? 2.968 -8.172 -7.699 1.00 98.56 225 GLU A O 1
ATOM 1813 N N . THR A 1 226 ? 2.933 -8.326 -5.464 1.00 98.69 226 THR A N 1
ATOM 1814 C CA . THR A 1 226 ? 3.055 -6.881 -5.206 1.00 98.69 226 THR A CA 1
ATOM 1815 C C . THR A 1 226 ? 4.113 -6.608 -4.150 1.00 98.69 226 THR A C 1
ATOM 1817 O O . THR A 1 226 ? 4.212 -7.390 -3.202 1.00 98.69 226 THR A O 1
ATOM 1820 N N . ARG A 1 227 ? 4.779 -5.457 -4.214 1.00 98.56 227 ARG A N 1
ATOM 1821 C CA . ARG A 1 227 ? 5.646 -4.955 -3.135 1.00 98.56 227 ARG A CA 1
ATOM 1822 C C . ARG A 1 227 ? 5.522 -3.441 -2.982 1.00 98.56 227 ARG A C 1
ATOM 1824 O O . ARG A 1 227 ? 4.936 -2.775 -3.833 1.00 98.56 227 ARG A O 1
ATOM 1831 N N . VAL A 1 228 ? 6.053 -2.911 -1.884 1.00 98.56 228 VAL A N 1
ATOM 1832 C CA . VAL A 1 228 ? 6.167 -1.466 -1.649 1.00 98.56 228 VAL A CA 1
ATOM 1833 C C . VAL A 1 228 ? 7.639 -1.102 -1.688 1.00 98.56 228 VAL A C 1
ATOM 1835 O O . VAL A 1 228 ? 8.446 -1.692 -0.968 1.00 98.56 228 VAL A O 1
ATOM 1838 N N . VAL A 1 229 ? 7.974 -0.125 -2.520 1.00 98.62 229 VAL A N 1
ATOM 1839 C CA . VAL A 1 229 ? 9.338 0.362 -2.712 1.00 98.62 229 VAL A CA 1
ATOM 1840 C C . VAL A 1 229 ? 9.447 1.777 -2.163 1.00 98.62 229 VAL A C 1
ATOM 1842 O O . VAL A 1 229 ? 8.523 2.574 -2.305 1.00 98.62 229 VAL A O 1
ATOM 1845 N N . SER A 1 230 ? 10.567 2.101 -1.521 1.00 98.25 230 SER A N 1
ATOM 1846 C CA . SER A 1 230 ? 10.815 3.423 -0.943 1.00 98.25 230 SER A CA 1
ATOM 1847 C C . SER A 1 230 ? 12.233 3.916 -1.220 1.00 98.25 230 SER A C 1
ATOM 1849 O O . SER A 1 230 ? 13.184 3.135 -1.305 1.00 98.25 230 SER A O 1
ATOM 1851 N N . PHE A 1 231 ? 12.376 5.233 -1.354 1.00 97.69 231 PHE A N 1
ATOM 1852 C CA . PHE A 1 231 ? 13.671 5.894 -1.468 1.00 97.69 231 PHE A CA 1
ATOM 1853 C C . PHE A 1 231 ? 14.297 6.078 -0.078 1.00 97.69 231 PHE A C 1
ATOM 1855 O O . PHE A 1 231 ? 13.657 6.577 0.840 1.00 97.69 231 PHE A O 1
ATOM 1862 N N . LYS A 1 232 ? 15.578 5.730 0.103 1.00 95.69 232 LYS A N 1
ATOM 1863 C CA . LYS A 1 232 ? 16.250 5.876 1.415 1.00 95.69 232 LYS A CA 1
ATOM 1864 C C . LYS A 1 232 ? 16.435 7.332 1.840 1.00 95.69 232 LYS A C 1
ATOM 1866 O O . LYS A 1 232 ? 16.451 7.622 3.033 1.00 95.69 232 LYS A O 1
ATOM 1871 N N . THR A 1 233 ? 16.661 8.223 0.877 1.00 94.12 233 THR A N 1
ATOM 1872 C CA . THR A 1 233 ? 17.025 9.626 1.130 1.00 94.12 233 THR A CA 1
ATOM 1873 C C . THR A 1 233 ? 15.899 10.610 0.850 1.00 94.12 233 THR A C 1
ATOM 1875 O O . THR A 1 233 ? 16.117 11.810 0.968 1.00 94.12 233 THR A O 1
ATOM 1878 N N . GLU A 1 234 ? 14.722 10.128 0.460 1.00 94.00 234 GLU A N 1
ATOM 1879 C CA . GLU A 1 234 ? 13.571 10.961 0.123 1.00 94.00 234 GLU A CA 1
ATOM 1880 C C . GLU A 1 234 ? 12.317 10.342 0.733 1.00 94.00 234 GLU A C 1
ATOM 1882 O O . GLU A 1 234 ? 12.159 9.124 0.718 1.00 94.00 234 GLU A O 1
ATOM 1887 N N . ASN A 1 235 ? 11.423 11.168 1.278 1.00 91.69 235 ASN A N 1
ATOM 1888 C CA . ASN A 1 235 ? 10.205 10.683 1.928 1.00 91.69 235 ASN A CA 1
ATOM 1889 C C . ASN A 1 235 ? 9.136 10.344 0.878 1.00 91.69 235 ASN A C 1
ATOM 1891 O O . ASN A 1 235 ? 8.121 11.033 0.754 1.00 91.69 235 ASN A O 1
ATOM 1895 N N . HIS A 1 236 ? 9.415 9.315 0.078 1.00 96.12 236 HIS A N 1
ATOM 1896 C CA . HIS A 1 236 ? 8.539 8.826 -0.976 1.00 96.12 236 HIS A CA 1
ATOM 1897 C C . HIS A 1 236 ? 8.574 7.300 -1.054 1.00 96.12 236 HIS A C 1
ATOM 1899 O O . HIS A 1 236 ? 9.624 6.664 -0.907 1.00 96.12 236 HIS A O 1
ATOM 1905 N N . ALA A 1 237 ? 7.406 6.720 -1.297 1.00 97.31 237 ALA A N 1
ATOM 1906 C CA . ALA A 1 237 ? 7.213 5.294 -1.487 1.00 97.31 237 ALA A CA 1
ATOM 1907 C C . ALA A 1 237 ? 6.119 5.066 -2.528 1.00 97.31 237 ALA A C 1
ATOM 1909 O O . ALA A 1 237 ? 5.233 5.903 -2.695 1.00 97.31 237 ALA A O 1
ATOM 1910 N N . PHE A 1 238 ? 6.196 3.945 -3.233 1.00 98.44 238 PHE A N 1
ATOM 1911 C CA . PHE A 1 238 ? 5.275 3.600 -4.303 1.00 98.44 238 PHE A CA 1
ATOM 1912 C C . PHE A 1 238 ? 5.040 2.087 -4.365 1.00 98.44 238 PHE A C 1
ATOM 1914 O O . PHE A 1 238 ? 5.900 1.307 -3.943 1.00 98.44 238 PHE A O 1
ATOM 1921 N N . PRO A 1 239 ? 3.871 1.647 -4.859 1.00 98.56 239 PRO A N 1
ATOM 1922 C CA . PRO A 1 239 ? 3.605 0.236 -5.048 1.00 98.56 239 PRO A CA 1
ATOM 1923 C C . PRO A 1 239 ? 4.184 -0.243 -6.373 1.00 98.56 239 PRO A C 1
ATOM 1925 O O . PRO A 1 239 ? 4.186 0.474 -7.377 1.00 98.56 239 PRO A O 1
ATOM 1928 N N . GLU A 1 240 ? 4.597 -1.500 -6.378 1.00 98.81 240 GLU A N 1
ATOM 1929 C CA . GLU A 1 240 ? 4.932 -2.224 -7.591 1.00 98.81 240 GLU A CA 1
ATOM 1930 C C . GLU A 1 240 ? 4.095 -3.482 -7.731 1.00 98.81 240 GLU A C 1
ATOM 1932 O O . GLU A 1 240 ? 3.741 -4.140 -6.747 1.00 98.81 240 GLU A O 1
ATOM 1937 N N . VAL A 1 241 ? 3.802 -3.820 -8.982 1.00 98.75 241 VAL A N 1
ATOM 1938 C CA . VAL A 1 241 ? 2.991 -4.974 -9.359 1.00 98.75 241 VAL A CA 1
ATOM 1939 C C . VAL A 1 241 ? 3.759 -5.786 -10.387 1.00 98.75 241 VAL A C 1
ATOM 1941 O O . VAL A 1 241 ? 4.224 -5.251 -11.395 1.00 98.75 241 VAL A O 1
ATOM 1944 N N . LYS A 1 242 ? 3.882 -7.090 -10.152 1.00 98.69 242 LYS A N 1
ATOM 1945 C CA . LYS A 1 242 ? 4.490 -8.007 -11.107 1.00 98.69 242 LYS A CA 1
ATOM 1946 C C . LYS A 1 242 ? 3.425 -8.581 -12.023 1.00 98.69 242 LYS A C 1
ATOM 1948 O O . LYS A 1 242 ? 2.484 -9.233 -11.572 1.00 98.69 242 LYS A O 1
ATOM 1953 N N . VAL A 1 243 ? 3.602 -8.388 -13.322 1.00 98.19 243 VAL A N 1
ATOM 1954 C CA . VAL A 1 243 ? 2.712 -8.924 -14.354 1.00 98.19 243 VAL A CA 1
ATOM 1955 C C . VAL A 1 243 ? 3.562 -9.667 -15.373 1.00 98.19 243 VAL A C 1
ATOM 1957 O O . VAL A 1 243 ? 4.511 -9.108 -15.919 1.00 98.19 243 VAL A O 1
ATOM 1960 N N . ASN A 1 244 ? 3.240 -10.940 -15.622 1.00 97.19 244 ASN A N 1
ATOM 1961 C CA . ASN A 1 244 ? 3.985 -11.814 -16.539 1.00 97.19 244 ASN A CA 1
ATOM 1962 C C . ASN A 1 244 ? 5.502 -11.866 -16.255 1.00 97.19 244 ASN A C 1
ATOM 1964 O O . ASN A 1 244 ? 6.311 -11.939 -17.175 1.00 97.19 244 ASN A O 1
ATOM 1968 N N . GLY A 1 245 ? 5.890 -11.820 -14.976 1.00 97.88 245 GLY A N 1
ATOM 1969 C CA . GLY A 1 245 ? 7.289 -11.890 -14.540 1.00 97.88 245 GLY A CA 1
ATOM 1970 C C . GLY A 1 245 ? 8.051 -10.560 -14.550 1.00 97.88 245 GLY A C 1
ATOM 1971 O O . GLY A 1 245 ? 9.175 -10.526 -14.061 1.00 97.88 245 GLY A O 1
ATOM 1972 N N . THR A 1 246 ? 7.448 -9.473 -15.034 1.00 98.56 246 THR A N 1
ATOM 1973 C CA . THR A 1 246 ? 8.051 -8.131 -15.055 1.00 98.56 246 THR A CA 1
ATOM 1974 C C . THR A 1 246 ? 7.426 -7.251 -13.977 1.00 98.56 246 THR A C 1
ATOM 1976 O O . THR A 1 246 ? 6.203 -7.239 -13.834 1.00 98.56 246 THR A O 1
ATOM 1979 N N . TRP A 1 247 ? 8.251 -6.520 -13.227 1.00 98.75 247 TRP A N 1
ATOM 1980 C CA . TRP A 1 247 ? 7.803 -5.532 -12.245 1.00 98.75 247 TRP A CA 1
ATOM 1981 C C . TRP A 1 247 ? 7.459 -4.202 -12.908 1.00 98.75 247 TRP A C 1
ATOM 1983 O O . TRP A 1 247 ? 8.160 -3.744 -13.812 1.00 98.75 247 TRP A O 1
ATOM 1993 N N . TYR A 1 248 ? 6.377 -3.588 -12.442 1.00 98.88 248 TYR A N 1
ATOM 1994 C CA . TYR A 1 248 ? 5.906 -2.295 -12.912 1.00 98.88 248 TYR A CA 1
ATOM 1995 C C . TYR A 1 248 ? 5.598 -1.371 -11.737 1.00 98.88 248 TYR A C 1
ATOM 1997 O O . TYR A 1 248 ? 4.935 -1.773 -10.780 1.00 98.88 248 TYR A O 1
ATOM 2005 N N . VAL A 1 249 ? 6.013 -0.116 -11.868 1.00 98.75 249 VAL A N 1
ATOM 2006 C CA . VAL A 1 249 ? 5.784 0.981 -10.930 1.00 98.75 249 VAL A CA 1
ATOM 2007 C C . VAL A 1 249 ? 4.372 1.540 -11.104 1.00 98.75 249 VAL A C 1
ATOM 2009 O O . VAL A 1 249 ? 3.997 1.958 -12.201 1.00 98.75 249 VAL A O 1
ATOM 2012 N N . PHE A 1 250 ? 3.594 1.543 -10.017 1.00 98.50 250 PHE A N 1
ATOM 2013 C CA . PHE A 1 250 ? 2.194 1.986 -9.952 1.00 98.50 250 PHE A CA 1
ATOM 2014 C C . PHE A 1 250 ? 2.052 3.229 -9.045 1.00 98.50 250 PHE A C 1
ATOM 2016 O O . PHE A 1 250 ? 1.238 3.286 -8.125 1.00 98.50 250 PHE A O 1
ATOM 2023 N N . ASP A 1 251 ? 2.855 4.260 -9.284 1.00 97.56 251 ASP A N 1
ATOM 2024 C CA . ASP A 1 251 ? 2.883 5.496 -8.490 1.00 97.56 251 ASP A CA 1
ATOM 2025 C C . ASP A 1 251 ? 1.955 6.583 -9.064 1.00 97.56 251 ASP A C 1
ATOM 2027 O O . ASP A 1 251 ? 2.395 7.638 -9.539 1.00 97.56 251 ASP A O 1
ATOM 2031 N N . LEU A 1 252 ? 0.647 6.318 -9.018 1.00 97.50 252 LEU A N 1
ATOM 2032 C CA . LEU A 1 252 ? -0.382 7.226 -9.544 1.00 97.50 252 LEU A CA 1
ATOM 2033 C C . LEU A 1 252 ? -0.488 8.548 -8.776 1.00 97.50 252 LEU A C 1
ATOM 2035 O O . LEU A 1 252 ? -1.107 9.493 -9.265 1.00 97.50 252 LEU A O 1
ATOM 2039 N N . THR A 1 253 ? 0.073 8.611 -7.569 1.00 95.38 253 THR A N 1
ATOM 2040 C CA . THR A 1 253 ? 0.019 9.794 -6.708 1.00 95.38 253 THR A CA 1
ATOM 2041 C C . THR A 1 253 ? 1.150 10.780 -6.958 1.00 95.38 253 THR A C 1
ATOM 2043 O O . THR A 1 253 ? 1.062 11.910 -6.468 1.00 95.38 253 THR A O 1
ATOM 2046 N N . TYR A 1 254 ? 2.212 10.374 -7.672 1.00 95.06 254 TYR A N 1
ATOM 2047 C CA . TYR A 1 254 ? 3.384 11.230 -7.822 1.00 95.06 254 TYR A CA 1
ATOM 2048 C C . TYR A 1 254 ? 4.167 11.091 -9.133 1.00 95.06 254 TYR A C 1
ATOM 2050 O O . TYR A 1 254 ? 4.326 12.094 -9.832 1.00 95.06 254 TYR A O 1
ATOM 2058 N N . THR A 1 255 ? 4.687 9.914 -9.495 1.00 96.38 255 THR A N 1
ATOM 2059 C CA . THR A 1 255 ? 5.617 9.803 -10.642 1.00 96.38 255 THR A CA 1
ATOM 2060 C C . THR A 1 255 ? 5.003 9.234 -11.917 1.00 96.38 255 THR A C 1
ATOM 2062 O O . THR A 1 255 ? 5.393 9.663 -13.001 1.00 96.38 255 THR A O 1
ATOM 2065 N N . THR A 1 256 ? 4.027 8.328 -11.842 1.00 97.06 256 THR A N 1
ATOM 2066 C CA . THR A 1 256 ? 3.522 7.545 -12.991 1.00 97.06 256 THR A CA 1
ATOM 2067 C C . THR A 1 256 ? 2.007 7.689 -13.160 1.00 97.06 256 THR A C 1
ATOM 2069 O O . THR A 1 256 ? 1.268 6.717 -13.208 1.00 97.06 256 THR A O 1
ATOM 2072 N N . HIS A 1 257 ? 1.514 8.927 -13.259 1.00 95.62 257 HIS A N 1
ATOM 2073 C CA . HIS A 1 257 ? 0.072 9.222 -13.319 1.00 95.62 257 HIS A CA 1
ATOM 2074 C C . HIS A 1 257 ? -0.656 8.598 -14.521 1.00 95.62 257 HIS A C 1
ATOM 2076 O O . HIS A 1 257 ? -1.801 8.168 -14.390 1.00 95.62 257 HIS A O 1
ATOM 2082 N N . ASP A 1 258 ? -0.010 8.577 -15.689 1.00 96.75 258 ASP A N 1
ATOM 2083 C CA . ASP A 1 258 ? -0.687 8.268 -16.953 1.00 96.75 258 ASP A CA 1
ATOM 2084 C C . ASP A 1 258 ? -0.649 6.778 -17.304 1.00 96.75 258 ASP A C 1
ATOM 2086 O O . ASP A 1 258 ? -1.583 6.246 -17.908 1.00 96.75 258 ASP A O 1
ATOM 2090 N N . LYS A 1 259 ? 0.447 6.100 -16.952 1.00 98.06 259 LYS A N 1
ATOM 2091 C CA . LYS A 1 259 ? 0.680 4.691 -17.277 1.00 98.06 259 LYS A CA 1
ATOM 2092 C C . LYS A 1 259 ? 1.695 4.061 -16.321 1.00 98.06 259 LYS A C 1
ATOM 2094 O O . LYS A 1 259 ? 2.583 4.775 -15.847 1.00 98.06 259 LYS A O 1
ATOM 2099 N N . PRO A 1 260 ? 1.631 2.736 -16.116 1.00 98.44 260 PRO A N 1
ATOM 2100 C CA . PRO A 1 260 ? 2.658 2.027 -15.377 1.00 98.44 260 PRO A CA 1
ATOM 2101 C C . PRO A 1 260 ? 3.970 2.029 -16.169 1.00 98.44 260 PRO A C 1
ATOM 2103 O O . PRO A 1 260 ? 3.976 2.015 -17.405 1.00 98.44 260 PRO A O 1
ATOM 2106 N N . VAL A 1 261 ? 5.086 2.039 -15.449 1.00 98.69 261 VAL A N 1
ATOM 2107 C CA . VAL A 1 261 ? 6.444 2.036 -16.015 1.00 98.69 261 VAL A CA 1
ATOM 2108 C C . VAL A 1 261 ? 7.139 0.767 -15.557 1.00 98.69 261 VAL A C 1
ATOM 2110 O O . VAL A 1 261 ? 7.003 0.398 -14.395 1.00 98.69 261 VAL A O 1
ATOM 2113 N N . LYS A 1 262 ? 7.850 0.068 -16.444 1.00 98.75 262 LYS A N 1
ATOM 2114 C CA . LYS A 1 262 ? 8.624 -1.102 -16.015 1.00 98.75 262 LYS A CA 1
ATOM 2115 C C . LYS A 1 262 ? 9.719 -0.670 -15.047 1.00 98.75 262 LYS A C 1
ATOM 2117 O O . LYS A 1 262 ? 10.307 0.393 -15.235 1.00 98.75 262 LYS A O 1
ATOM 2122 N N . ALA A 1 263 ? 10.004 -1.498 -14.048 1.00 98.44 263 ALA A N 1
ATOM 2123 C CA . ALA A 1 263 ? 11.031 -1.193 -13.058 1.00 98.44 263 ALA A CA 1
ATOM 2124 C C . ALA A 1 263 ? 12.384 -0.880 -13.727 1.00 98.44 263 ALA A C 1
ATOM 2126 O O . ALA A 1 263 ? 12.958 0.170 -13.461 1.00 98.44 263 ALA A O 1
ATOM 2127 N N . ASP A 1 264 ? 12.827 -1.702 -14.683 1.00 98.25 264 ASP A N 1
ATOM 2128 C CA . ASP A 1 264 ? 14.108 -1.557 -15.399 1.00 98.25 264 ASP A CA 1
ATOM 2129 C C . ASP A 1 264 ? 14.226 -0.296 -16.274 1.00 98.25 264 ASP A C 1
ATOM 2131 O O . ASP A 1 264 ? 15.333 0.155 -16.564 1.00 98.25 264 ASP A O 1
ATOM 2135 N N . GLU A 1 265 ? 13.100 0.315 -16.639 1.00 98.44 265 GLU A N 1
ATOM 2136 C CA . GLU A 1 265 ? 13.016 1.573 -17.390 1.00 98.44 265 GLU A CA 1
ATOM 2137 C C . GLU A 1 265 ? 12.813 2.795 -16.459 1.00 98.44 265 GLU A C 1
ATOM 2139 O O . GLU A 1 265 ? 12.753 3.941 -16.919 1.00 98.44 265 GLU A O 1
ATOM 2144 N N . TYR A 1 266 ? 12.693 2.594 -15.139 1.00 98.50 266 TYR A N 1
ATOM 2145 C CA . TYR A 1 266 ? 12.229 3.633 -14.215 1.00 98.50 266 TYR A CA 1
ATOM 2146 C C . TYR A 1 266 ? 13.232 4.774 -14.006 1.00 98.50 266 TYR A C 1
ATOM 2148 O O . TYR A 1 266 ? 12.826 5.940 -13.967 1.00 98.50 266 TYR A O 1
ATOM 2156 N N . ALA A 1 267 ? 14.535 4.486 -13.915 1.00 98.19 267 ALA A N 1
ATOM 2157 C CA . ALA A 1 267 ? 15.555 5.531 -13.811 1.00 98.19 267 ALA A CA 1
ATOM 2158 C C . ALA A 1 267 ? 15.561 6.456 -15.039 1.00 98.19 267 ALA A C 1
ATOM 2160 O O . ALA A 1 267 ? 15.576 7.679 -14.886 1.00 98.19 267 ALA A O 1
ATOM 2161 N N . GLU A 1 268 ? 15.494 5.893 -16.250 1.00 98.19 268 GLU A N 1
ATOM 2162 C CA . GLU A 1 268 ? 15.417 6.670 -17.493 1.00 98.19 268 GLU A CA 1
ATOM 2163 C C . GLU A 1 268 ? 14.123 7.489 -17.550 1.00 98.19 268 GLU A C 1
ATOM 2165 O O . GLU A 1 268 ? 14.148 8.686 -17.846 1.00 98.19 268 GLU A O 1
ATOM 2170 N N . TYR A 1 269 ? 12.993 6.881 -17.179 1.00 98.38 269 TYR A N 1
ATOM 2171 C CA . TYR A 1 269 ? 11.720 7.583 -17.077 1.00 98.38 269 TYR A CA 1
ATOM 2172 C C . TYR A 1 269 ? 11.809 8.795 -16.135 1.00 98.38 269 TYR A C 1
ATOM 2174 O O . TYR A 1 269 ? 11.434 9.906 -16.518 1.00 98.38 269 TYR A O 1
ATOM 2182 N N . LEU A 1 270 ? 12.351 8.621 -14.926 1.00 98.06 270 LEU A N 1
ATOM 2183 C CA . LEU A 1 270 ? 12.520 9.708 -13.958 1.00 98.06 270 LEU A CA 1
ATOM 2184 C C . LEU A 1 270 ? 13.512 10.776 -14.434 1.00 98.06 270 LEU A C 1
ATOM 2186 O O . LEU A 1 270 ? 13.292 11.960 -14.171 1.00 98.06 270 LEU A O 1
ATOM 2190 N N . HIS A 1 271 ? 14.563 10.394 -15.165 1.00 97.81 271 HIS A N 1
ATOM 2191 C CA . HIS A 1 271 ? 15.486 11.340 -15.790 1.00 97.81 271 HIS A CA 1
ATOM 2192 C C . HIS A 1 271 ? 14.756 12.254 -16.782 1.00 97.81 271 HIS A C 1
ATOM 2194 O O . HIS A 1 271 ? 14.859 13.481 -16.698 1.00 97.81 271 HIS A O 1
ATOM 2200 N N . MET A 1 272 ? 13.942 11.666 -17.661 1.00 97.88 272 MET A N 1
ATOM 2201 C CA . MET A 1 272 ? 13.135 12.416 -18.624 1.00 97.88 272 MET A CA 1
ATOM 2202 C C . MET A 1 272 ? 12.113 13.324 -17.928 1.00 97.88 272 MET A C 1
ATOM 2204 O O . MET A 1 272 ? 11.955 14.484 -18.312 1.00 97.88 272 MET A O 1
ATOM 2208 N N . GLN A 1 273 ? 11.465 12.847 -16.859 1.00 97.50 273 GLN A N 1
ATOM 2209 C CA . GLN A 1 273 ? 10.560 13.672 -16.050 1.00 97.50 273 GLN A CA 1
ATOM 2210 C C . GLN A 1 273 ? 11.287 14.835 -15.357 1.00 97.50 273 GLN A C 1
ATOM 2212 O O . GLN A 1 273 ? 10.752 15.941 -15.316 1.00 97.50 273 GLN A O 1
ATOM 2217 N N . CYS A 1 274 ? 12.509 14.625 -14.858 1.00 97.44 274 CYS A N 1
ATOM 2218 C CA . CYS A 1 274 ? 13.349 15.669 -14.260 1.00 97.44 274 CYS A CA 1
ATOM 2219 C C . CYS A 1 274 ? 13.713 16.769 -15.269 1.00 97.44 274 CYS A C 1
ATOM 2221 O O . CYS A 1 274 ? 13.602 17.950 -14.938 1.00 97.44 274 CYS A O 1
ATOM 2223 N N . ILE A 1 275 ? 14.067 16.402 -16.508 1.00 97.69 275 ILE A N 1
ATOM 2224 C CA . ILE A 1 275 ? 14.343 17.369 -17.586 1.00 97.69 275 ILE A CA 1
ATOM 2225 C C . ILE A 1 275 ? 13.114 18.246 -17.863 1.00 97.69 275 ILE A C 1
ATOM 2227 O O . ILE A 1 275 ? 13.245 19.454 -18.056 1.00 97.69 275 ILE A O 1
ATOM 2231 N N . MET A 1 276 ? 11.917 17.653 -17.868 1.00 96.81 276 MET A N 1
ATOM 2232 C CA . MET A 1 276 ? 10.671 18.381 -18.131 1.00 96.81 276 MET A CA 1
ATOM 2233 C C . MET A 1 276 ? 10.178 19.189 -16.924 1.00 96.81 276 MET A C 1
ATOM 2235 O O . MET A 1 276 ? 9.543 20.230 -17.092 1.00 96.81 276 MET A O 1
ATOM 2239 N N . ASN A 1 277 ? 10.431 18.715 -15.703 1.00 95.81 277 ASN A N 1
ATOM 2240 C CA . ASN A 1 277 ? 9.982 19.352 -14.474 1.00 95.81 277 ASN A CA 1
ATOM 2241 C C . ASN A 1 277 ? 10.947 19.063 -13.316 1.00 95.81 277 ASN A C 1
ATOM 2243 O O . ASN A 1 277 ? 11.017 17.948 -12.793 1.00 95.81 277 ASN A O 1
ATOM 2247 N N . MET A 1 278 ? 11.611 20.124 -12.844 1.00 94.75 278 MET A N 1
ATOM 2248 C CA . MET A 1 278 ? 12.645 20.056 -11.808 1.00 94.75 278 MET A CA 1
ATOM 2249 C C . MET A 1 278 ? 12.206 19.376 -10.502 1.00 94.75 278 MET A C 1
ATOM 2251 O O . MET A 1 278 ? 13.058 18.863 -9.780 1.00 94.75 278 MET A O 1
ATOM 2255 N N . ARG A 1 279 ? 10.901 19.302 -10.192 1.00 91.44 279 ARG A N 1
ATOM 2256 C CA . ARG A 1 279 ? 10.414 18.605 -8.985 1.00 91.44 279 ARG A CA 1
ATOM 2257 C C . ARG A 1 279 ? 10.801 17.120 -8.950 1.00 91.44 279 ARG A C 1
ATOM 2259 O O . ARG A 1 279 ? 10.981 16.562 -7.874 1.00 91.44 279 ARG A O 1
ATOM 2266 N N . PHE A 1 280 ? 10.946 16.487 -10.116 1.00 95.25 280 PHE A N 1
ATOM 2267 C CA . PHE A 1 280 ? 11.293 15.068 -10.219 1.00 95.25 280 PHE A CA 1
ATOM 2268 C C . PHE A 1 280 ? 12.790 14.801 -10.058 1.00 95.25 280 PHE A C 1
ATOM 2270 O O . PHE A 1 280 ? 13.179 13.664 -9.801 1.00 95.25 280 PHE A O 1
ATOM 2277 N N . CYS A 1 281 ? 13.635 15.831 -10.146 1.00 96.62 281 CYS A N 1
ATOM 2278 C CA . CYS A 1 281 ? 15.080 15.665 -10.023 1.00 96.62 281 CYS A CA 1
ATOM 2279 C C . CYS A 1 281 ? 15.497 15.180 -8.631 1.00 96.62 281 CYS A C 1
ATOM 2281 O O . CYS A 1 281 ? 16.435 14.394 -8.522 1.00 96.62 281 CYS A O 1
ATOM 2283 N N . ASN A 1 282 ? 14.777 15.579 -7.576 1.00 95.81 282 ASN A N 1
ATOM 2284 C CA . ASN A 1 282 ? 15.040 15.092 -6.219 1.00 95.81 282 ASN A CA 1
ATOM 2285 C C . ASN A 1 282 ? 14.835 13.576 -6.124 1.00 95.81 282 ASN A C 1
ATOM 2287 O O . ASN A 1 282 ? 15.700 12.876 -5.609 1.00 95.81 282 ASN A O 1
ATOM 2291 N N . ILE A 1 283 ? 13.745 13.063 -6.701 1.00 96.19 283 ILE A N 1
ATOM 2292 C CA . ILE A 1 283 ? 13.432 11.627 -6.731 1.00 96.19 283 ILE A CA 1
ATOM 2293 C C . ILE A 1 283 ? 14.431 10.858 -7.590 1.00 96.19 283 ILE A C 1
ATOM 2295 O O . ILE A 1 283 ? 14.957 9.836 -7.158 1.00 96.19 283 ILE A O 1
ATOM 2299 N N . TYR A 1 284 ? 14.732 11.372 -8.784 1.00 97.31 284 TYR A N 1
ATOM 2300 C CA . TYR A 1 284 ? 15.731 10.779 -9.668 1.00 97.31 284 TYR A CA 1
ATOM 2301 C C . TYR A 1 284 ? 17.090 10.638 -8.962 1.00 97.31 284 TYR A C 1
ATOM 2303 O O . TYR A 1 284 ? 17.663 9.551 -8.921 1.00 97.31 284 TYR A O 1
ATOM 2311 N N . ASN A 1 285 ? 17.570 11.707 -8.320 1.00 96.56 285 ASN A N 1
ATOM 2312 C CA . ASN A 1 285 ? 18.830 11.686 -7.576 1.00 96.56 285 ASN A CA 1
ATOM 2313 C C . ASN A 1 285 ? 18.760 10.786 -6.331 1.00 96.56 285 ASN A C 1
ATOM 2315 O O . ASN A 1 285 ? 19.729 10.095 -6.016 1.00 96.56 285 ASN A O 1
ATOM 2319 N N . ALA A 1 286 ? 17.621 10.760 -5.631 1.00 96.44 286 ALA A N 1
ATOM 2320 C CA . ALA A 1 286 ? 17.408 9.881 -4.485 1.00 96.44 286 ALA A CA 1
ATOM 2321 C C . ALA A 1 286 ? 17.512 8.397 -4.867 1.00 96.44 286 ALA A C 1
ATOM 2323 O O . ALA A 1 286 ? 18.030 7.607 -4.079 1.00 96.44 286 ALA A O 1
ATOM 2324 N N . GLY A 1 287 ? 17.104 8.027 -6.087 1.00 96.19 287 GLY A N 1
ATOM 2325 C CA . GLY A 1 287 ? 17.236 6.665 -6.608 1.00 96.19 287 GLY A CA 1
ATOM 2326 C C . GLY A 1 287 ? 18.668 6.134 -6.545 1.00 96.19 287 GLY A C 1
ATOM 2327 O O . GLY A 1 287 ? 18.889 5.038 -6.037 1.00 96.19 287 GLY A O 1
ATOM 2328 N N . PHE A 1 288 ? 19.668 6.937 -6.925 1.00 96.12 288 PHE A N 1
ATOM 2329 C CA . PHE A 1 288 ? 21.082 6.539 -6.830 1.00 96.12 288 PHE A CA 1
ATOM 2330 C C . PHE A 1 288 ? 21.564 6.340 -5.386 1.00 96.12 288 PHE A C 1
ATOM 2332 O O . PHE A 1 288 ? 22.443 5.509 -5.131 1.00 96.12 288 PHE A O 1
ATOM 2339 N N . ASN A 1 289 ? 20.963 7.054 -4.432 1.00 95.06 289 ASN A N 1
ATOM 2340 C CA . ASN A 1 289 ? 21.337 7.011 -3.017 1.00 95.06 289 ASN A CA 1
ATOM 2341 C C . ASN A 1 289 ? 20.648 5.883 -2.232 1.00 95.06 289 ASN A C 1
ATOM 2343 O O . ASN A 1 289 ? 21.048 5.575 -1.108 1.00 95.06 289 ASN A O 1
ATOM 2347 N N . GLY A 1 290 ? 19.641 5.234 -2.814 1.00 95.50 290 GLY A N 1
ATOM 2348 C CA . GLY A 1 290 ? 19.038 4.035 -2.253 1.00 95.50 290 GLY A CA 1
ATOM 2349 C C . GLY A 1 290 ? 17.574 3.894 -2.624 1.00 95.50 290 GLY A C 1
ATOM 2350 O O . GLY A 1 290 ? 16.770 4.778 -2.337 1.00 95.50 290 GLY A O 1
ATOM 2351 N N . LEU A 1 291 ? 17.240 2.729 -3.163 1.00 97.69 291 LEU A N 1
ATOM 2352 C CA . LEU A 1 291 ? 15.883 2.306 -3.465 1.00 97.69 291 LEU A CA 1
ATOM 2353 C C . LEU A 1 291 ? 15.688 0.928 -2.839 1.00 97.69 291 LEU A C 1
ATOM 2355 O O . LEU A 1 291 ? 16.493 0.039 -3.107 1.00 97.69 291 LEU A O 1
ATOM 2359 N N . ILE A 1 292 ? 14.704 0.766 -1.956 1.00 98.06 292 ILE A N 1
ATOM 2360 C CA . ILE A 1 292 ? 14.546 -0.466 -1.173 1.00 98.06 292 ILE A CA 1
ATOM 2361 C C . ILE A 1 292 ? 13.135 -1.013 -1.194 1.00 98.06 292 ILE A C 1
ATOM 2363 O O . ILE A 1 292 ? 12.172 -0.251 -1.151 1.00 98.06 292 ILE A O 1
ATOM 2367 N N . ASP A 1 293 ? 13.030 -2.336 -1.146 1.00 98.38 293 ASP A N 1
ATOM 2368 C CA . ASP A 1 293 ? 11.803 -3.004 -0.722 1.00 98.38 293 ASP A CA 1
ATOM 2369 C C . ASP A 1 293 ? 11.569 -2.718 0.773 1.00 98.38 293 ASP A C 1
ATOM 2371 O O . ASP A 1 293 ? 12.451 -2.930 1.615 1.00 98.38 293 ASP A O 1
ATOM 2375 N N . VAL A 1 294 ? 10.388 -2.210 1.126 1.00 96.69 294 VAL A N 1
ATOM 2376 C CA . VAL A 1 294 ? 10.051 -1.847 2.513 1.00 96.69 294 VAL A CA 1
ATOM 2377 C C . VAL A 1 294 ? 10.015 -3.073 3.435 1.00 96.69 294 VAL A C 1
ATOM 2379 O O . VAL A 1 294 ? 10.378 -2.966 4.611 1.00 96.69 294 VAL A O 1
ATOM 2382 N N . THR A 1 295 ? 9.634 -4.234 2.903 1.00 95.19 295 THR A N 1
ATOM 2383 C CA . THR A 1 295 ? 9.494 -5.495 3.639 1.00 95.19 295 THR A CA 1
ATOM 2384 C C . THR A 1 295 ? 10.826 -6.228 3.739 1.00 95.19 295 THR A C 1
ATOM 2386 O O . THR A 1 295 ? 11.286 -6.516 4.844 1.00 95.19 295 THR A O 1
ATOM 2389 N N . THR A 1 296 ? 11.465 -6.528 2.604 1.00 97.56 296 THR A N 1
ATOM 2390 C CA . THR A 1 296 ? 12.686 -7.357 2.579 1.00 97.56 296 THR A CA 1
ATOM 2391 C C . THR A 1 296 ? 13.949 -6.557 2.887 1.00 97.56 296 THR A C 1
ATOM 2393 O O . THR A 1 296 ? 14.966 -7.138 3.263 1.00 97.56 296 THR A O 1
ATOM 2396 N N . ARG A 1 297 ? 13.887 -5.221 2.774 1.00 97.31 297 ARG A N 1
ATOM 2397 C CA . ARG A 1 297 ? 15.031 -4.297 2.879 1.00 97.31 297 ARG A CA 1
ATOM 2398 C C . ARG A 1 297 ? 16.102 -4.508 1.806 1.00 97.31 297 ARG A C 1
ATOM 2400 O O . ARG A 1 297 ? 17.192 -3.945 1.929 1.00 97.31 297 ARG A O 1
ATOM 2407 N N . GLU A 1 298 ? 15.799 -5.278 0.763 1.00 97.69 298 GLU A N 1
ATOM 2408 C CA . GLU A 1 298 ? 16.684 -5.485 -0.381 1.00 97.69 298 GLU A CA 1
ATOM 2409 C C . GLU A 1 298 ? 16.887 -4.184 -1.163 1.00 97.69 298 GLU A C 1
ATOM 2411 O O . GLU A 1 298 ? 15.989 -3.348 -1.250 1.00 97.69 298 GLU A O 1
ATOM 2416 N N . ASP A 1 299 ? 18.091 -4.007 -1.711 1.00 97.06 299 ASP A N 1
ATOM 2417 C CA . ASP A 1 299 ? 18.439 -2.870 -2.563 1.00 97.06 299 ASP A CA 1
ATOM 2418 C C . ASP A 1 299 ? 17.999 -3.147 -4.003 1.00 97.06 299 ASP A C 1
ATOM 2420 O O . ASP A 1 299 ? 18.499 -4.065 -4.653 1.00 97.06 299 ASP A O 1
ATOM 2424 N N . LEU A 1 300 ? 17.071 -2.334 -4.495 1.00 97.94 300 LEU A N 1
ATOM 2425 C CA . LEU A 1 300 ? 16.433 -2.488 -5.796 1.00 97.94 300 LEU A CA 1
ATOM 2426 C C . LEU A 1 300 ? 17.014 -1.552 -6.861 1.00 97.94 300 LEU A C 1
ATOM 2428 O O . LEU A 1 300 ? 16.506 -1.510 -7.980 1.00 97.94 300 LEU A O 1
ATOM 2432 N N . ARG A 1 301 ? 18.079 -0.796 -6.557 1.00 97.44 301 ARG A N 1
ATOM 2433 C CA . ARG A 1 301 ? 18.651 0.190 -7.492 1.00 97.44 301 ARG A CA 1
ATOM 2434 C C . ARG A 1 301 ? 19.020 -0.404 -8.844 1.00 97.44 301 ARG A C 1
ATOM 2436 O O . ARG A 1 301 ? 18.654 0.157 -9.871 1.00 97.44 301 ARG A O 1
ATOM 2443 N N . ALA A 1 302 ? 19.721 -1.537 -8.840 1.00 96.81 302 ALA A N 1
ATOM 2444 C CA . ALA A 1 302 ? 20.145 -2.199 -10.070 1.00 96.81 302 ALA A CA 1
ATOM 2445 C C . ALA A 1 302 ? 18.949 -2.682 -10.901 1.00 96.81 302 ALA A C 1
ATOM 2447 O O . ALA A 1 302 ? 18.952 -2.514 -12.116 1.00 96.81 302 ALA A O 1
ATOM 2448 N N . GLU A 1 303 ? 17.916 -3.213 -10.239 1.00 97.62 303 GLU A N 1
ATOM 2449 C CA . GLU A 1 303 ? 16.669 -3.632 -10.886 1.00 97.62 303 GLU A CA 1
ATOM 2450 C C . GLU A 1 303 ? 15.951 -2.454 -11.557 1.00 97.62 303 GLU A C 1
ATOM 2452 O O . GLU A 1 303 ? 15.304 -2.642 -12.579 1.00 97.62 303 GLU A O 1
ATOM 2457 N N . HIS A 1 304 ? 16.115 -1.241 -11.019 1.00 98.25 304 HIS A N 1
ATOM 2458 C CA . HIS A 1 304 ? 15.444 -0.037 -11.506 1.00 98.25 304 HIS A CA 1
ATOM 2459 C C . HIS A 1 304 ? 16.293 0.849 -12.432 1.00 98.25 304 HIS A C 1
ATOM 2461 O O . HIS A 1 304 ? 15.925 1.990 -12.715 1.00 98.25 304 HIS A O 1
ATOM 2467 N N . GLY A 1 305 ? 17.464 0.367 -12.859 1.00 96.81 305 GLY A N 1
ATOM 2468 C CA . GLY A 1 305 ? 18.373 1.117 -13.731 1.00 96.81 305 GLY A CA 1
ATOM 2469 C C . GLY A 1 305 ? 19.206 2.202 -13.031 1.00 96.81 305 GLY A C 1
ATOM 2470 O O . GLY A 1 305 ? 19.940 2.930 -13.695 1.00 96.81 305 GLY A O 1
ATOM 2471 N N . PHE A 1 306 ? 19.178 2.297 -11.697 1.00 95.94 306 PHE A N 1
ATOM 2472 C CA . PHE A 1 306 ? 20.034 3.199 -10.909 1.00 95.94 306 PHE A CA 1
ATOM 2473 C C . PHE A 1 306 ? 21.423 2.594 -10.667 1.00 95.94 306 PHE A C 1
ATOM 2475 O O . PHE A 1 306 ? 21.876 2.432 -9.530 1.00 95.94 306 PHE A O 1
ATOM 2482 N N . LEU A 1 307 ? 22.110 2.218 -11.744 1.00 86.38 307 LEU A N 1
ATOM 2483 C CA . LEU A 1 307 ? 23.467 1.693 -11.657 1.00 86.38 307 LEU A CA 1
ATOM 2484 C C . LEU A 1 307 ? 24.448 2.839 -11.403 1.00 86.38 307 LEU A C 1
ATOM 2486 O O . LEU A 1 307 ? 24.550 3.783 -12.185 1.00 86.38 307 LEU A O 1
ATOM 2490 N N . ILE A 1 308 ? 25.212 2.735 -10.316 1.00 68.88 308 ILE A N 1
ATOM 2491 C CA . ILE A 1 308 ? 26.414 3.547 -10.145 1.00 68.88 308 ILE A CA 1
ATOM 2492 C C . ILE A 1 308 ? 27.435 2.968 -11.121 1.00 68.88 308 ILE A C 1
ATOM 2494 O O . ILE A 1 308 ? 27.976 1.888 -10.879 1.00 68.88 308 ILE A O 1
ATOM 2498 N N . THR A 1 309 ? 27.705 3.655 -12.230 1.00 59.69 309 THR A N 1
ATOM 2499 C CA . THR A 1 309 ? 28.953 3.419 -12.958 1.00 59.69 309 THR A CA 1
ATOM 2500 C C . THR A 1 309 ? 30.083 3.751 -11.993 1.00 59.69 309 THR A C 1
ATOM 2502 O O . THR A 1 309 ? 30.330 4.923 -11.707 1.00 59.69 309 THR A O 1
ATOM 2505 N N . LEU A 1 310 ? 30.703 2.716 -11.422 1.00 50.75 310 LEU A N 1
ATOM 2506 C CA . LEU A 1 310 ? 31.962 2.835 -10.699 1.00 50.75 310 LEU A CA 1
ATOM 2507 C C . LEU A 1 310 ? 33.010 3.268 -11.731 1.00 50.75 310 LEU A C 1
ATOM 2509 O O . LEU A 1 310 ? 33.569 2.425 -12.429 1.00 50.75 310 LEU A O 1
ATOM 2513 N N . ASN A 1 311 ? 33.181 4.580 -11.883 1.00 40.50 311 ASN A N 1
ATOM 2514 C CA . ASN A 1 311 ? 34.340 5.167 -12.550 1.00 40.50 311 ASN A CA 1
ATOM 2515 C C . ASN A 1 311 ? 35.496 5.268 -11.558 1.00 40.50 311 ASN A C 1
ATOM 2517 O O . ASN A 1 311 ? 35.234 5.667 -10.399 1.00 40.50 311 ASN A O 1
#

Organism: NCBI:txid334771